Protein AF-A0A0S4J8S9-F1 (afdb_monomer)

Organism: Bodo saltans (NCBI:txid75058)

Nearest PDB structures (foldseek):
  6duz-assembly1_Y  TM=2.624E-01  e=8.936E-01  Salmonella enterica subsp. enterica serovar Typhimurium
  1o90-assembly1_A  TM=2.995E-01  e=8.556E+00  Rattus norvegicus
  3e1v-assembly2_A  TM=1.683E-01  e=8.556E+00  Haemophilus influenzae

Structure (mmCIF, N/CA/C/O backbone):
data_AF-A0A0S4J8S9-F1
#
_entry.id   AF-A0A0S4J8S9-F1
#
loop_
_atom_site.group_PDB
_atom_site.id
_atom_site.type_symbol
_atom_site.label_atom_id
_atom_site.label_alt_id
_atom_site.label_comp_id
_atom_site.label_asym_id
_atom_site.label_entity_id
_atom_site.label_seq_id
_atom_site.pdbx_PDB_ins_code
_atom_site.Cartn_x
_atom_site.Cartn_y
_atom_site.Cartn_z
_atom_site.occupancy
_atom_site.B_iso_or_equiv
_atom_site.auth_seq_id
_atom_site.auth_comp_id
_atom_site.auth_asym_id
_atom_site.auth_atom_id
_atom_site.pdbx_PDB_model_num
ATOM 1 N N . MET A 1 1 ? 22.040 26.700 -88.899 1.00 40.66 1 MET A N 1
ATOM 2 C CA . MET A 1 1 ? 21.628 25.361 -88.427 1.00 40.66 1 MET A CA 1
ATOM 3 C C . MET A 1 1 ? 22.039 25.229 -86.970 1.00 40.66 1 MET A C 1
ATOM 5 O O . MET A 1 1 ? 23.177 24.887 -86.685 1.00 40.66 1 MET A O 1
ATOM 9 N N . THR A 1 2 ? 21.141 25.591 -86.062 1.00 37.41 2 THR A N 1
ATOM 10 C CA . THR A 1 2 ? 21.348 25.588 -84.609 1.00 37.41 2 THR A CA 1
ATOM 11 C C . THR A 1 2 ? 20.515 24.439 -84.051 1.00 37.41 2 THR A C 1
ATOM 13 O O . THR A 1 2 ? 19.292 24.469 -84.155 1.00 37.41 2 THR A O 1
ATOM 16 N N . LYS A 1 3 ? 21.168 23.383 -83.551 1.00 44.56 3 LYS A N 1
ATOM 17 C CA . LYS A 1 3 ? 20.499 22.262 -82.877 1.00 44.56 3 LYS A CA 1
ATOM 18 C C . LYS A 1 3 ? 20.408 22.580 -81.387 1.00 44.56 3 LYS A C 1
ATOM 20 O O . LYS A 1 3 ? 21.419 22.562 -80.694 1.00 44.56 3 LYS A O 1
ATOM 25 N N . THR A 1 4 ? 19.200 22.873 -80.928 1.00 46.78 4 THR A N 1
ATOM 26 C CA . THR A 1 4 ? 18.842 22.963 -79.512 1.00 46.78 4 THR A CA 1
ATOM 27 C C . THR A 1 4 ? 18.663 21.539 -78.984 1.00 46.78 4 THR A C 1
ATOM 29 O O . THR A 1 4 ? 17.822 20.801 -79.490 1.00 46.78 4 THR A O 1
ATOM 32 N N . LEU A 1 5 ? 19.496 21.129 -78.026 1.00 47.56 5 LEU A N 1
ATOM 33 C CA . LEU A 1 5 ? 19.307 19.903 -77.251 1.00 47.56 5 LEU A CA 1
ATOM 34 C C . LEU A 1 5 ? 18.347 20.222 -76.101 1.00 47.56 5 LEU A C 1
ATOM 36 O O . LEU A 1 5 ? 18.725 20.912 -75.156 1.00 47.56 5 LEU A O 1
ATOM 40 N N . GLU A 1 6 ? 17.111 19.743 -76.202 1.00 48.88 6 GLU A N 1
ATOM 41 C CA . GLU A 1 6 ? 16.195 19.658 -75.066 1.00 48.88 6 GLU A CA 1
ATOM 42 C C . GLU A 1 6 ? 16.658 18.517 -74.156 1.00 48.88 6 GLU A C 1
ATOM 44 O O . GLU A 1 6 ? 16.762 17.365 -74.580 1.00 48.88 6 GLU A O 1
ATOM 49 N N . ALA A 1 7 ? 16.990 18.856 -72.911 1.00 47.50 7 ALA A N 1
ATOM 50 C CA . ALA A 1 7 ? 17.218 17.884 -71.856 1.00 47.50 7 ALA A CA 1
ATOM 51 C C . ALA A 1 7 ? 15.870 17.545 -71.208 1.00 47.50 7 ALA A C 1
ATOM 53 O O . ALA A 1 7 ? 15.193 18.414 -70.659 1.00 47.50 7 ALA A O 1
ATOM 54 N N . ASP A 1 8 ? 15.504 16.274 -71.310 1.00 49.16 8 ASP A N 1
ATOM 55 C CA . ASP A 1 8 ? 14.298 15.656 -70.770 1.00 49.16 8 ASP A CA 1
ATOM 56 C C . ASP A 1 8 ? 14.315 15.665 -69.222 1.00 49.16 8 ASP A C 1
ATOM 58 O O . ASP A 1 8 ? 15.251 15.126 -68.619 1.00 49.16 8 ASP A O 1
ATOM 62 N N . PRO A 1 9 ? 13.329 16.271 -68.529 1.00 53.53 9 PRO A N 1
ATOM 63 C CA . PRO A 1 9 ? 13.262 16.275 -67.074 1.00 53.53 9 PRO A CA 1
ATOM 64 C C . PRO A 1 9 ? 12.520 15.027 -66.576 1.00 53.53 9 PRO A C 1
ATOM 66 O O . PRO A 1 9 ? 11.474 15.116 -65.935 1.00 53.53 9 PRO A O 1
ATOM 69 N N . GLN A 1 10 ? 13.065 13.844 -66.845 1.00 55.00 10 GLN A N 1
ATOM 70 C CA . GLN A 1 10 ? 12.576 12.593 -66.268 1.00 55.00 10 GLN A CA 1
ATOM 71 C C . GLN A 1 10 ? 13.731 11.789 -65.684 1.00 55.00 10 GLN A C 1
ATOM 73 O O . GLN A 1 10 ? 14.332 10.978 -66.372 1.00 55.00 10 GLN A O 1
ATOM 78 N N . HIS A 1 11 ? 14.046 12.038 -64.410 1.00 51.81 11 HIS A N 1
ATOM 79 C CA . HIS A 1 11 ? 14.408 11.030 -63.399 1.00 51.81 11 HIS A CA 1
ATOM 80 C C . HIS A 1 11 ? 15.101 11.697 -62.206 1.00 51.81 11 HIS A C 1
ATOM 82 O O . HIS A 1 11 ? 16.320 11.761 -62.117 1.00 51.81 11 HIS A O 1
ATOM 88 N N . LEU A 1 12 ? 14.306 12.146 -61.238 1.00 46.19 12 LEU A N 1
ATOM 89 C CA . LEU A 1 12 ? 14.748 12.309 -59.850 1.00 46.19 12 LEU A CA 1
ATOM 90 C C . LEU A 1 12 ? 13.575 11.949 -58.931 1.00 46.19 12 LEU A C 1
ATOM 92 O O . LEU A 1 12 ? 13.138 12.713 -58.078 1.00 46.19 12 LEU A O 1
ATOM 96 N N . ALA A 1 13 ? 13.035 10.745 -59.137 1.00 51.22 13 ALA A N 1
ATOM 97 C CA . ALA A 1 13 ? 12.312 10.047 -58.086 1.00 51.22 13 ALA A CA 1
ATOM 98 C C . ALA A 1 13 ? 13.369 9.527 -57.105 1.00 51.22 13 ALA A C 1
ATOM 100 O O . ALA A 1 13 ? 13.880 8.419 -57.247 1.00 51.22 13 ALA A O 1
ATOM 101 N N . ASP A 1 14 ? 13.756 10.395 -56.174 1.00 55.12 14 ASP A N 1
ATOM 102 C CA . ASP A 1 14 ? 14.640 10.071 -55.062 1.00 55.12 14 ASP A CA 1
ATOM 103 C C . ASP A 1 14 ? 14.005 8.903 -54.280 1.00 55.12 14 ASP A C 1
ATOM 105 O O . ASP A 1 14 ? 12.891 9.059 -53.755 1.00 55.12 14 ASP A O 1
ATOM 109 N N . PRO A 1 15 ? 14.614 7.702 -54.256 1.00 51.09 15 PRO A N 1
ATOM 110 C CA . PRO A 1 15 ? 14.050 6.574 -53.538 1.00 51.09 15 PRO A CA 1
ATOM 111 C C . PRO A 1 15 ? 14.027 6.955 -52.063 1.00 51.09 15 PRO A C 1
ATOM 113 O O . PRO A 1 15 ? 15.071 7.102 -51.430 1.00 51.09 15 PRO A O 1
ATOM 116 N N . GLN A 1 16 ? 12.824 7.163 -51.520 1.00 60.16 16 GLN A N 1
ATOM 117 C CA . GLN A 1 16 ? 12.639 7.499 -50.115 1.00 60.16 16 GLN A CA 1
ATOM 118 C C . GLN A 1 16 ? 13.399 6.488 -49.260 1.00 60.16 16 GLN A C 1
ATOM 120 O O . GLN A 1 16 ? 13.000 5.333 -49.127 1.00 60.16 16 GLN A O 1
ATOM 125 N N . HIS A 1 17 ? 14.515 6.948 -48.694 1.00 72.31 17 HIS A N 1
ATOM 126 C CA . HIS A 1 17 ? 15.391 6.135 -47.872 1.00 72.31 17 HIS A CA 1
ATOM 127 C C . HIS A 1 17 ? 14.544 5.500 -46.754 1.00 72.31 17 HIS A C 1
ATOM 129 O O . HIS A 1 17 ? 13.893 6.244 -46.012 1.00 72.31 17 HIS A O 1
ATOM 135 N N . PRO A 1 18 ? 14.534 4.166 -46.582 1.00 75.69 18 PRO A N 1
ATOM 136 C CA . PRO A 1 18 ? 13.714 3.487 -45.572 1.00 75.69 18 PRO A CA 1
ATOM 137 C C . PRO A 1 18 ? 13.886 4.065 -44.158 1.00 75.69 18 PRO A C 1
ATOM 139 O O . PRO A 1 18 ? 12.949 4.108 -43.362 1.00 75.69 18 PRO A O 1
ATOM 142 N N . GLN A 1 19 ? 15.069 4.614 -43.858 1.00 71.44 19 GLN A N 1
ATOM 143 C CA . GLN A 1 19 ? 15.324 5.313 -42.594 1.00 71.44 19 GLN A CA 1
ATOM 144 C C . GLN A 1 19 ? 14.532 6.626 -42.443 1.00 71.44 19 GLN A C 1
ATOM 146 O O . GLN A 1 19 ? 14.132 6.959 -41.329 1.00 71.44 19 GLN A O 1
ATOM 151 N N . ARG A 1 20 ? 14.260 7.363 -43.530 1.00 73.38 20 ARG A N 1
ATOM 152 C CA . ARG A 1 20 ? 13.454 8.596 -43.512 1.00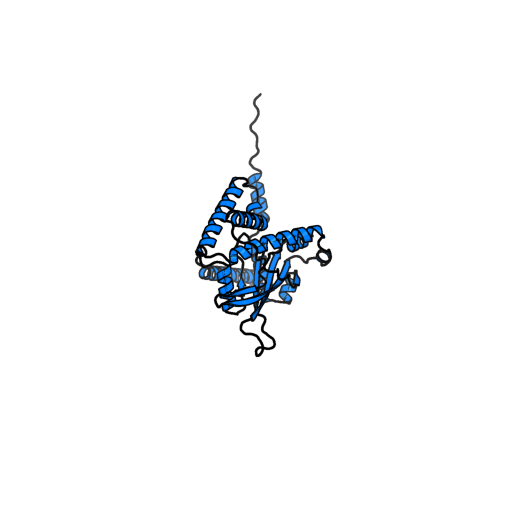 73.38 20 ARG A CA 1
ATOM 153 C C . ARG A 1 20 ? 11.984 8.284 -43.237 1.00 73.38 20 ARG A C 1
ATOM 155 O O . ARG A 1 20 ? 11.367 8.967 -42.425 1.00 73.38 20 ARG A O 1
ATOM 162 N N . GLN A 1 21 ? 11.446 7.225 -43.843 1.00 75.88 21 GLN A N 1
ATOM 163 C CA . GLN A 1 21 ? 10.089 6.752 -43.543 1.00 75.88 21 GLN A CA 1
ATOM 164 C C . GLN A 1 21 ? 9.975 6.255 -42.096 1.00 75.88 21 GLN A C 1
ATOM 166 O O . GLN A 1 21 ? 9.045 6.640 -41.388 1.00 75.88 21 GLN A O 1
ATOM 171 N N . ALA A 1 22 ? 10.959 5.491 -41.609 1.00 77.12 22 ALA A N 1
ATOM 172 C CA . ALA A 1 22 ? 10.999 5.058 -40.213 1.00 77.12 22 ALA A CA 1
ATOM 173 C C . ALA A 1 22 ? 11.086 6.243 -39.230 1.00 77.12 22 ALA A C 1
ATOM 175 O O . ALA A 1 22 ? 10.418 6.239 -38.196 1.00 77.12 22 ALA A O 1
ATOM 176 N N . ALA A 1 23 ? 11.867 7.281 -39.550 1.00 71.94 23 ALA A N 1
ATOM 177 C CA . ALA A 1 23 ? 11.962 8.493 -38.737 1.00 71.94 23 ALA A CA 1
ATOM 178 C C . ALA A 1 23 ? 10.636 9.274 -38.700 1.00 71.94 23 ALA A C 1
ATOM 180 O O . ALA A 1 23 ? 10.194 9.677 -37.624 1.00 71.94 23 ALA A O 1
ATOM 181 N N . LEU A 1 24 ? 9.964 9.430 -39.844 1.00 75.38 24 LEU A N 1
ATOM 182 C CA . LEU A 1 24 ? 8.650 10.077 -39.921 1.00 75.38 24 LEU A CA 1
ATOM 183 C C . LEU A 1 24 ? 7.584 9.297 -39.146 1.00 75.38 24 LEU A C 1
ATOM 185 O O . LEU A 1 24 ? 6.795 9.899 -38.417 1.00 75.38 24 LEU A O 1
ATOM 189 N N . GLN A 1 25 ? 7.601 7.964 -39.226 1.00 79.56 25 GLN A N 1
ATOM 190 C CA . GLN A 1 25 ? 6.688 7.125 -38.455 1.00 79.56 25 GLN A CA 1
ATOM 191 C C . GLN A 1 25 ? 6.931 7.261 -36.947 1.00 79.56 25 GLN A C 1
ATOM 193 O O . GLN A 1 25 ? 5.977 7.360 -36.180 1.00 79.56 25 GLN A O 1
ATOM 198 N N . ARG A 1 26 ? 8.195 7.345 -36.507 1.00 76.38 26 ARG A N 1
ATOM 199 C CA . ARG A 1 26 ? 8.532 7.611 -35.097 1.00 76.38 26 ARG A CA 1
ATOM 200 C C . ARG A 1 26 ? 8.012 8.967 -34.623 1.00 76.38 26 ARG A C 1
ATOM 202 O O . ARG A 1 26 ? 7.466 9.041 -33.528 1.00 76.38 26 ARG A O 1
ATOM 209 N N . ILE A 1 27 ? 8.143 10.018 -35.436 1.00 80.06 27 ILE A N 1
ATOM 210 C CA . ILE A 1 27 ? 7.617 11.355 -35.110 1.00 80.06 27 ILE A CA 1
ATOM 211 C C . ILE A 1 27 ? 6.091 11.315 -34.995 1.00 80.06 27 ILE A C 1
ATOM 213 O O . ILE A 1 27 ? 5.539 11.858 -34.040 1.00 80.06 27 ILE A O 1
ATOM 217 N N . ARG A 1 28 ? 5.411 10.627 -35.919 1.00 82.38 28 ARG A N 1
ATOM 218 C CA . ARG A 1 28 ? 3.950 10.481 -35.900 1.00 82.38 28 ARG A CA 1
ATOM 219 C C . ARG A 1 28 ? 3.465 9.719 -34.669 1.00 82.38 28 ARG A C 1
ATOM 221 O O . ARG A 1 28 ? 2.569 10.201 -33.985 1.00 82.38 28 ARG A O 1
ATOM 228 N N . ASN A 1 29 ? 4.100 8.591 -34.354 1.00 82.00 29 ASN A N 1
ATOM 229 C CA . ASN A 1 29 ? 3.790 7.809 -33.159 1.00 82.00 29 ASN A CA 1
ATOM 230 C C . ASN A 1 29 ? 4.036 8.630 -31.884 1.00 82.00 29 ASN A C 1
ATOM 232 O O . ASN A 1 29 ? 3.232 8.581 -30.959 1.00 82.00 29 ASN A O 1
ATOM 236 N N . LYS A 1 30 ? 5.119 9.422 -31.845 1.00 82.75 30 LYS A N 1
ATOM 237 C CA . LYS A 1 30 ? 5.409 10.318 -30.721 1.00 82.75 30 LYS A CA 1
ATOM 238 C C . LYS A 1 30 ? 4.327 11.386 -30.563 1.00 82.75 30 LYS A C 1
ATOM 240 O O . LYS A 1 30 ? 3.856 11.578 -29.454 1.00 82.75 30 LYS A O 1
ATOM 245 N N . ALA A 1 31 ? 3.910 12.036 -31.650 1.00 82.31 31 ALA A N 1
ATOM 246 C CA . ALA A 1 31 ? 2.852 13.045 -31.612 1.00 82.31 31 ALA A CA 1
ATOM 247 C C . ALA A 1 31 ? 1.514 12.451 -31.145 1.00 82.31 31 ALA A C 1
ATOM 249 O O . ALA A 1 31 ? 0.875 13.019 -30.270 1.00 82.31 31 ALA A O 1
ATOM 250 N N . GLN A 1 32 ? 1.136 11.274 -31.657 1.00 81.44 32 GLN A N 1
ATOM 251 C CA . GLN A 1 32 ? -0.072 10.565 -31.222 1.00 81.44 32 GLN A CA 1
ATOM 252 C C . GLN A 1 32 ? -0.019 10.182 -29.740 1.00 81.44 32 GLN A C 1
ATOM 254 O O . GLN A 1 32 ? -1.011 10.347 -29.037 1.00 81.44 32 GLN A O 1
ATOM 259 N N . LEU A 1 33 ? 1.135 9.715 -29.251 1.00 67.44 33 LEU A N 1
ATOM 260 C CA . LEU A 1 33 ? 1.325 9.426 -27.832 1.00 67.44 33 LEU A CA 1
ATOM 261 C C . LEU A 1 33 ? 1.223 10.698 -26.985 1.00 67.44 33 LEU A C 1
ATOM 263 O O . LEU A 1 33 ? 0.563 10.678 -25.955 1.00 67.44 33 LEU A O 1
ATOM 267 N N . THR A 1 34 ? 1.841 11.802 -27.416 1.00 76.00 34 THR A N 1
ATOM 268 C CA . THR A 1 34 ? 1.743 13.092 -26.722 1.00 76.00 34 THR A CA 1
ATOM 269 C C . THR A 1 34 ? 0.293 13.562 -26.637 1.00 76.00 34 THR A C 1
ATOM 271 O O . THR A 1 34 ? -0.158 13.881 -25.544 1.00 76.00 34 THR A O 1
ATOM 274 N N . THR A 1 35 ? -0.460 13.512 -27.739 1.00 85.81 35 THR A N 1
ATOM 275 C CA . THR A 1 35 ? -1.887 13.867 -27.748 1.00 85.81 35 THR A CA 1
ATOM 276 C C . THR A 1 35 ? -2.704 12.957 -26.837 1.00 85.81 35 THR A C 1
ATOM 278 O O . THR A 1 35 ? -3.455 13.459 -26.012 1.00 85.81 35 THR A O 1
ATOM 281 N N . ALA A 1 36 ? -2.511 11.636 -26.902 1.00 69.62 36 ALA A N 1
ATOM 282 C CA . ALA A 1 36 ? -3.221 10.705 -26.027 1.00 69.62 36 ALA A CA 1
ATOM 283 C C . ALA A 1 36 ? -2.898 10.951 -24.543 1.00 69.62 36 ALA A C 1
ATOM 285 O O . ALA A 1 36 ? -3.784 10.877 -23.701 1.00 69.62 36 ALA A O 1
ATOM 286 N N . VAL A 1 37 ? -1.645 11.280 -24.209 1.00 65.69 37 VAL A N 1
ATOM 287 C CA . VAL A 1 37 ? -1.244 11.650 -22.842 1.00 65.69 37 VAL A CA 1
ATOM 288 C C . VAL A 1 37 ? -1.879 12.975 -22.417 1.00 65.69 37 VAL A C 1
ATOM 290 O O . VAL A 1 37 ? -2.300 13.095 -21.272 1.00 65.69 37 VAL A O 1
ATOM 293 N N . GLU A 1 38 ? -1.972 13.966 -23.302 1.00 76.19 38 GLU A N 1
ATOM 294 C CA . GLU A 1 38 ? -2.624 15.253 -23.024 1.00 76.19 38 GLU A CA 1
ATOM 295 C C . GLU A 1 38 ? -4.139 15.116 -22.844 1.00 76.19 38 GLU A C 1
ATOM 297 O O . GLU A 1 38 ? -4.692 15.688 -21.902 1.00 76.19 38 GLU A O 1
ATOM 302 N N . GLU A 1 39 ? -4.807 14.334 -23.692 1.00 77.06 39 GLU A N 1
ATOM 303 C CA . GLU A 1 39 ? -6.228 13.993 -23.569 1.00 77.06 39 GLU A CA 1
ATOM 304 C C . GLU A 1 39 ? -6.480 13.244 -22.264 1.00 77.06 39 GLU A C 1
ATOM 306 O O . GLU A 1 39 ? -7.308 13.671 -21.458 1.00 77.06 39 GLU A O 1
ATOM 311 N N . LEU A 1 40 ? -5.680 12.207 -21.995 1.00 63.72 40 LEU A N 1
ATOM 312 C CA . LEU A 1 40 ? -5.763 11.440 -20.762 1.00 63.72 40 LEU A CA 1
ATOM 313 C C . LEU A 1 40 ? -5.508 12.333 -19.548 1.00 63.72 40 LEU A C 1
ATOM 315 O O . LEU A 1 40 ? -6.256 12.237 -18.594 1.00 63.72 40 LEU A O 1
ATOM 319 N N . ASN A 1 41 ? -4.527 13.241 -19.574 1.00 64.81 41 ASN A N 1
ATOM 320 C CA . ASN A 1 41 ? -4.276 14.208 -18.498 1.00 64.81 41 ASN A CA 1
ATOM 321 C C . ASN A 1 41 ? -5.378 15.263 -18.366 1.00 64.81 41 ASN A C 1
ATOM 323 O O . ASN A 1 41 ? -5.562 15.808 -17.281 1.00 64.81 41 ASN A O 1
ATOM 327 N N . THR 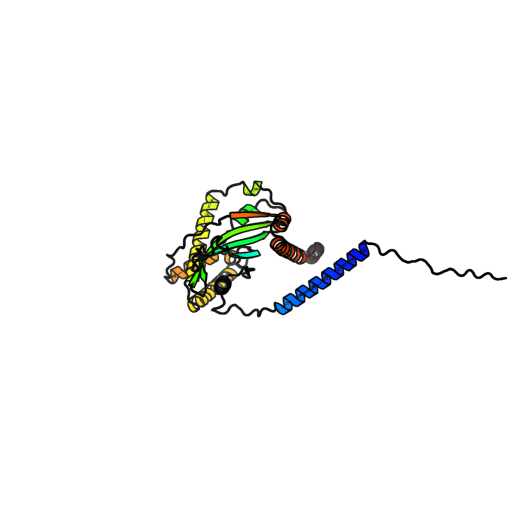A 1 42 ? -6.098 15.574 -19.443 1.00 74.88 42 THR A N 1
ATOM 328 C CA . THR A 1 42 ? -7.229 16.507 -19.421 1.00 74.88 42 THR A CA 1
ATOM 329 C C . THR A 1 42 ? -8.458 15.844 -18.807 1.00 74.88 42 THR A C 1
ATOM 331 O O . THR A 1 42 ? -9.096 16.453 -17.950 1.00 74.88 42 THR A O 1
ATOM 334 N N . GLU A 1 43 ? -8.732 14.582 -19.145 1.00 67.44 43 GLU A N 1
ATOM 335 C CA . GLU A 1 43 ? -9.738 13.748 -18.471 1.00 67.44 43 GLU A CA 1
ATOM 336 C C . GLU A 1 43 ? -9.327 13.416 -17.025 1.00 67.44 43 GLU A C 1
ATOM 338 O O . GLU A 1 43 ? -10.144 13.454 -16.106 1.00 67.44 43 GLU A O 1
ATOM 343 N N . LEU A 1 44 ? -8.030 13.175 -16.798 1.00 56.44 44 LEU A N 1
ATOM 344 C CA . LEU A 1 44 ? -7.377 13.048 -15.495 1.00 56.44 44 LEU A CA 1
ATOM 345 C C . LEU A 1 44 ? -6.969 14.392 -14.892 1.00 56.44 44 LEU A C 1
ATOM 347 O O . LEU A 1 44 ? -6.200 14.396 -13.923 1.00 56.44 44 LEU A O 1
ATOM 351 N N . LYS A 1 45 ? -7.594 15.514 -15.278 1.00 54.69 45 LYS A N 1
ATOM 352 C CA . LYS A 1 45 ? -7.795 16.630 -14.338 1.00 54.69 45 LYS A CA 1
ATOM 353 C C . LYS A 1 45 ? -8.763 16.163 -13.245 1.00 54.69 45 LYS A C 1
ATOM 355 O O . LYS A 1 45 ? -9.809 16.751 -12.995 1.00 54.69 45 LYS A O 1
ATOM 360 N N . ARG A 1 46 ? -8.387 15.066 -12.579 1.00 50.22 46 ARG A N 1
ATOM 361 C CA . ARG A 1 46 ? -8.793 14.665 -11.255 1.00 50.22 46 ARG A CA 1
ATOM 362 C C . ARG A 1 46 ? -8.686 15.939 -10.461 1.00 50.22 46 ARG A C 1
ATOM 364 O O . ARG A 1 46 ? -7.596 16.494 -10.331 1.00 50.22 46 ARG A O 1
ATOM 371 N N . SER A 1 47 ? -9.837 16.410 -10.002 1.00 43.97 47 SER A N 1
ATOM 372 C CA . SER A 1 47 ? -9.913 17.363 -8.915 1.00 43.97 47 SER A CA 1
ATOM 373 C C . SER A 1 47 ? -8.847 16.944 -7.907 1.00 43.97 47 SER A C 1
ATOM 375 O O . SER A 1 47 ? -8.972 15.898 -7.268 1.00 43.97 47 SER A O 1
ATOM 377 N N . VAL A 1 48 ? -7.757 17.712 -7.817 1.00 50.56 48 VAL A N 1
ATOM 378 C CA . VAL A 1 48 ? -6.754 17.579 -6.754 1.00 50.56 48 VAL A CA 1
ATOM 379 C C . VAL A 1 48 ? -7.381 18.182 -5.500 1.00 50.56 48 VAL A C 1
ATOM 381 O O . VAL A 1 48 ? -6.807 19.031 -4.828 1.00 50.56 48 VAL A O 1
ATOM 384 N N . GLN A 1 49 ? -8.631 17.813 -5.223 1.00 50.81 49 GLN A N 1
ATOM 385 C CA . GLN A 1 49 ? -9.203 18.030 -3.927 1.00 50.81 49 GLN A CA 1
ATOM 386 C C . GLN A 1 49 ? -8.400 17.136 -2.993 1.00 50.81 49 GLN A C 1
ATOM 388 O O . GLN A 1 49 ? -8.280 15.928 -3.245 1.00 50.81 49 GLN A O 1
ATOM 393 N N . PRO A 1 50 ? -7.802 17.725 -1.947 1.00 53.38 50 PRO A N 1
ATOM 394 C CA . PRO A 1 50 ? -7.274 16.941 -0.855 1.00 53.38 50 PRO A CA 1
ATOM 395 C C . PRO A 1 50 ? -8.345 15.926 -0.442 1.00 53.38 50 PRO A C 1
ATOM 397 O O . PRO A 1 50 ? -9.528 16.284 -0.432 1.00 53.38 50 PRO A O 1
ATOM 400 N N . PRO A 1 51 ? -7.967 14.671 -0.151 1.00 54.34 51 PRO A N 1
ATOM 401 C CA . PRO A 1 51 ? -8.917 13.717 0.398 1.00 54.34 51 PRO A CA 1
ATOM 402 C C . PRO A 1 51 ? -9.625 14.372 1.589 1.00 54.34 51 PRO A C 1
ATOM 404 O O . PRO A 1 51 ? -8.971 14.905 2.484 1.00 54.34 51 PRO A O 1
ATOM 407 N N . THR A 1 52 ? -10.955 14.416 1.551 1.00 61.09 52 THR A N 1
ATOM 408 C CA . THR A 1 52 ? -11.757 14.910 2.675 1.00 61.09 52 THR A CA 1
ATOM 409 C C . THR A 1 52 ? -11.674 13.913 3.831 1.00 61.09 52 THR A C 1
ATOM 411 O O . THR A 1 52 ? -11.292 12.761 3.623 1.00 61.09 52 THR A O 1
ATOM 414 N N . ALA A 1 53 ? -12.082 14.317 5.038 1.00 60.22 53 ALA A N 1
ATOM 415 C CA . ALA A 1 53 ? -12.037 13.497 6.259 1.00 60.22 53 ALA A CA 1
ATOM 416 C C . ALA A 1 53 ? -12.691 12.095 6.147 1.00 60.22 53 ALA A C 1
ATOM 418 O O . ALA A 1 53 ? -12.476 11.243 7.005 1.00 60.22 53 ALA A O 1
ATOM 419 N N . GLY A 1 54 ? -13.480 11.832 5.093 1.00 65.69 54 GLY A N 1
ATOM 420 C CA . GLY A 1 54 ? -14.067 10.522 4.779 1.00 65.69 54 GLY A CA 1
ATOM 421 C C . GLY A 1 54 ? -13.507 9.822 3.531 1.00 65.69 54 GLY A C 1
ATOM 422 O O . GLY A 1 54 ? -13.758 8.637 3.348 1.00 65.69 54 GLY A O 1
ATOM 423 N N . ASP A 1 55 ? -12.730 10.501 2.684 1.00 72.19 55 ASP A N 1
ATOM 424 C CA . ASP A 1 55 ? -12.198 9.959 1.424 1.00 72.19 55 ASP A CA 1
ATOM 425 C C . ASP A 1 55 ? -10.726 9.538 1.560 1.00 72.19 55 ASP A C 1
ATOM 427 O O . ASP A 1 55 ? -9.838 9.935 0.800 1.00 72.19 55 ASP A O 1
ATOM 431 N N . THR A 1 56 ? -10.446 8.739 2.590 1.00 72.38 56 THR A N 1
ATOM 432 C CA . THR A 1 56 ? -9.100 8.213 2.833 1.00 72.38 56 THR A CA 1
ATOM 433 C C . THR A 1 56 ? -8.733 7.146 1.798 1.00 72.38 56 THR A C 1
ATOM 435 O O . THR A 1 56 ? -9.591 6.495 1.197 1.00 72.38 56 THR A O 1
ATOM 438 N N . SER A 1 57 ? -7.434 6.891 1.610 1.00 73.12 57 SER A N 1
ATOM 439 C CA . SER A 1 57 ? -6.974 5.774 0.769 1.00 73.12 57 SER A CA 1
ATOM 440 C C . SER A 1 57 ? -7.541 4.426 1.228 1.00 73.12 57 SER A C 1
ATOM 442 O O . SER A 1 57 ? -7.823 3.568 0.393 1.00 73.12 57 SER A O 1
ATOM 444 N N . TYR A 1 58 ? -7.757 4.258 2.536 1.00 77.56 58 TYR A N 1
ATOM 445 C CA . TYR A 1 58 ? -8.395 3.074 3.098 1.00 77.56 58 TYR A CA 1
ATOM 446 C C . TYR A 1 58 ? -9.875 2.983 2.706 1.00 77.56 58 TYR A C 1
ATOM 448 O O . TYR A 1 58 ? -10.302 1.945 2.209 1.00 77.56 58 TYR A O 1
ATOM 456 N N . HIS A 1 59 ? -10.634 4.077 2.814 1.00 79.62 59 HIS A N 1
ATOM 457 C CA . HIS A 1 59 ? -12.031 4.107 2.376 1.00 79.62 59 HIS A CA 1
ATOM 458 C C . HIS A 1 59 ? -12.173 3.801 0.875 1.00 79.62 59 HIS A C 1
ATOM 460 O O . HIS A 1 59 ? -12.997 2.979 0.470 1.00 79.62 59 HIS A O 1
ATOM 466 N N . ARG A 1 60 ? -11.306 4.382 0.034 1.00 81.50 60 ARG A N 1
ATOM 467 C CA . ARG A 1 60 ? -11.261 4.082 -1.409 1.00 81.50 60 ARG A CA 1
ATOM 468 C C . ARG A 1 60 ? -10.967 2.608 -1.682 1.00 81.50 60 ARG A C 1
ATOM 470 O O . ARG A 1 60 ? -11.581 2.026 -2.577 1.00 81.50 60 ARG A O 1
ATOM 477 N N . LEU A 1 61 ? -10.062 2.000 -0.912 1.00 83.44 61 LEU A N 1
ATOM 478 C CA . LEU A 1 61 ? -9.777 0.567 -0.988 1.00 83.44 61 LEU A CA 1
ATOM 479 C C . LEU A 1 61 ? -11.011 -0.264 -0.612 1.00 83.44 61 LEU A C 1
ATOM 481 O O . LEU A 1 61 ? -11.365 -1.169 -1.363 1.00 83.44 61 LEU A O 1
ATOM 485 N N . GLN A 1 62 ? -11.696 0.059 0.488 1.00 84.56 62 GLN A N 1
ATOM 486 C CA . GLN A 1 62 ? -12.928 -0.628 0.899 1.00 84.56 62 GLN A CA 1
ATOM 487 C C . GLN A 1 62 ? -14.004 -0.549 -0.193 1.00 84.56 62 GLN A C 1
ATOM 489 O O . GLN A 1 62 ? -14.569 -1.569 -0.581 1.00 84.56 62 GLN A O 1
ATOM 494 N N . CYS A 1 63 ? -14.231 0.637 -0.761 1.00 85.75 63 CYS A N 1
ATOM 495 C CA . CYS A 1 63 ? -15.167 0.832 -1.868 1.00 85.75 63 CYS A CA 1
ATOM 496 C C . CYS A 1 63 ? -14.782 0.028 -3.122 1.00 85.75 63 CYS A C 1
ATOM 498 O O . CYS A 1 63 ? -15.652 -0.526 -3.793 1.00 85.75 63 CYS A O 1
ATOM 500 N N . ALA A 1 64 ? -13.491 -0.059 -3.457 1.00 85.75 64 ALA A N 1
ATOM 501 C CA . ALA A 1 64 ? -13.019 -0.860 -4.589 1.00 85.75 64 ALA A CA 1
ATOM 502 C C . ALA A 1 64 ? -13.206 -2.370 -4.348 1.00 85.75 64 ALA A C 1
ATOM 504 O O . ALA A 1 64 ? -13.660 -3.088 -5.241 1.00 85.75 64 ALA A O 1
ATOM 505 N N . LEU A 1 65 ? -12.929 -2.845 -3.131 1.00 87.00 65 LEU A N 1
ATOM 506 C CA . LEU A 1 65 ? -13.141 -4.238 -2.732 1.00 87.00 65 LEU A CA 1
ATOM 507 C C . LEU A 1 65 ? -14.630 -4.630 -2.758 1.00 87.00 65 LEU A C 1
ATOM 509 O O . LEU A 1 65 ? -14.959 -5.732 -3.217 1.00 87.00 65 LEU A O 1
ATOM 513 N N . ALA A 1 66 ? -15.521 -3.714 -2.359 1.00 87.31 66 ALA A N 1
ATOM 514 C CA . ALA A 1 66 ? -16.970 -3.915 -2.389 1.00 87.31 66 ALA A CA 1
ATOM 515 C C . ALA A 1 66 ? -17.492 -4.179 -3.809 1.00 87.31 66 ALA A C 1
ATOM 517 O O . ALA A 1 66 ? -18.275 -5.115 -4.015 1.00 87.31 66 ALA A O 1
ATOM 518 N N . LYS A 1 67 ? -16.984 -3.432 -4.806 1.00 88.69 67 LYS A N 1
ATOM 519 C CA . LYS A 1 67 ? -17.310 -3.639 -6.233 1.00 88.69 67 LYS A CA 1
ATOM 520 C C . LYS A 1 67 ? -16.973 -5.056 -6.698 1.00 88.69 67 LYS A C 1
ATOM 522 O O . LYS A 1 67 ? -17.706 -5.640 -7.486 1.00 88.69 67 LYS A O 1
ATOM 527 N N . GLY A 1 68 ? -15.903 -5.643 -6.159 1.00 84.94 68 GLY A N 1
ATOM 528 C CA . GLY A 1 68 ? -15.548 -7.039 -6.408 1.00 84.94 68 GLY A CA 1
ATOM 529 C C . GLY A 1 68 ? -14.896 -7.306 -7.769 1.00 84.94 68 GLY A C 1
ATOM 530 O O . GLY A 1 68 ? -14.759 -8.478 -8.131 1.00 84.94 68 GLY A O 1
ATOM 531 N N . ASP A 1 69 ? -14.479 -6.262 -8.482 1.00 85.75 69 ASP A N 1
ATOM 532 C CA . ASP A 1 69 ? -13.718 -6.341 -9.732 1.00 85.75 69 ASP A CA 1
ATOM 533 C C . ASP A 1 69 ? -12.206 -6.258 -9.487 1.00 85.75 69 ASP A C 1
ATOM 535 O O . ASP A 1 69 ? -11.752 -5.886 -8.408 1.00 85.75 69 ASP A O 1
ATOM 539 N N . HIS A 1 70 ? -11.404 -6.603 -10.496 1.00 85.62 70 HIS A N 1
ATOM 540 C CA . HIS A 1 70 ? -9.961 -6.361 -10.471 1.00 85.62 70 HIS A CA 1
ATOM 541 C C . HIS A 1 70 ? -9.674 -4.858 -10.510 1.00 85.62 70 HIS A C 1
ATOM 543 O O . HIS A 1 70 ? -10.297 -4.127 -11.277 1.00 85.62 70 HIS A O 1
ATOM 549 N N . PHE A 1 71 ? -8.702 -4.395 -9.729 1.00 83.44 71 PHE A N 1
ATOM 550 C CA . PHE A 1 71 ? -8.294 -2.992 -9.755 1.00 83.44 71 PHE A CA 1
ATOM 551 C C . PHE A 1 71 ? -6.811 -2.835 -9.437 1.00 83.44 71 PHE A C 1
ATOM 553 O O . PHE A 1 71 ? -6.172 -3.724 -8.871 1.00 83.44 71 PHE A O 1
ATOM 560 N N . CYS A 1 72 ? -6.264 -1.680 -9.793 1.00 81.25 72 CYS A N 1
ATOM 561 C CA . CYS A 1 72 ? -4.915 -1.284 -9.428 1.00 81.25 72 CYS A CA 1
ATOM 562 C C . CYS A 1 72 ? -4.924 0.092 -8.769 1.00 81.25 72 CYS A C 1
ATOM 564 O O . CYS A 1 72 ? -5.701 0.973 -9.141 1.00 81.25 72 CYS A O 1
ATOM 566 N N . PHE A 1 73 ? -4.019 0.279 -7.819 1.00 73.31 73 PHE A N 1
ATOM 567 C CA . PHE A 1 73 ? -3.717 1.572 -7.237 1.00 73.31 73 PHE A CA 1
ATOM 568 C C . PHE A 1 73 ? -2.264 1.911 -7.542 1.00 73.31 73 PHE A C 1
ATOM 570 O O . PHE A 1 73 ? -1.367 1.109 -7.289 1.00 73.31 73 PHE A O 1
ATOM 577 N N . GLN A 1 74 ? -2.035 3.118 -8.053 1.00 70.12 74 GLN A N 1
ATOM 578 C CA . GLN A 1 74 ? -0.742 3.762 -7.894 1.00 70.12 74 GLN A CA 1
ATOM 579 C C . GLN A 1 74 ? -0.826 4.529 -6.580 1.00 70.12 74 GLN A C 1
ATOM 581 O O . GLN A 1 74 ? -1.604 5.486 -6.482 1.00 70.12 74 GLN A O 1
ATOM 586 N N . PRO A 1 75 ? -0.125 4.085 -5.534 1.00 63.62 75 PRO A N 1
ATOM 587 C CA . PRO A 1 75 ? -0.225 4.773 -4.272 1.00 63.62 75 PRO A CA 1
ATOM 588 C C . PRO A 1 75 ? 0.395 6.172 -4.456 1.00 63.62 75 PRO A C 1
ATOM 590 O O . PRO A 1 75 ? 1.532 6.318 -4.885 1.00 63.62 75 PRO A O 1
ATOM 593 N N . SER A 1 76 ? -0.368 7.230 -4.185 1.00 52.22 76 SER A N 1
ATOM 594 C CA . SER A 1 76 ? 0.049 8.622 -4.436 1.00 52.22 76 SER A CA 1
ATOM 595 C C . SER A 1 76 ? 0.805 9.250 -3.262 1.00 52.22 76 SER A C 1
ATOM 597 O O . SER A 1 76 ? 1.098 10.444 -3.260 1.00 52.22 76 SER A O 1
ATOM 599 N N . ASN A 1 77 ? 1.068 8.471 -2.214 1.00 53.25 77 ASN A N 1
ATOM 600 C CA . ASN A 1 77 ? 1.700 8.964 -1.008 1.00 53.25 77 ASN A CA 1
ATOM 601 C C . ASN A 1 77 ? 3.221 9.004 -1.204 1.00 53.25 77 ASN A C 1
ATOM 603 O O . ASN A 1 77 ? 3.846 7.970 -1.420 1.00 53.25 77 ASN A O 1
ATOM 607 N N . ALA A 1 78 ? 3.840 10.175 -1.030 1.00 44.53 78 ALA A N 1
ATOM 608 C CA . ALA A 1 78 ? 5.304 10.319 -1.004 1.00 44.53 78 ALA A CA 1
ATOM 609 C C . ALA A 1 78 ? 5.981 9.444 0.079 1.00 44.53 78 ALA A C 1
ATOM 611 O O . ALA A 1 78 ? 7.197 9.285 0.098 1.00 44.53 78 ALA A O 1
ATOM 612 N N . ASN A 1 79 ? 5.178 8.876 0.983 1.00 45.47 79 ASN A N 1
ATOM 613 C CA . ASN A 1 79 ? 5.573 7.957 2.037 1.00 45.47 79 ASN A CA 1
ATOM 614 C C . ASN A 1 79 ? 5.461 6.471 1.692 1.00 45.47 79 ASN A C 1
ATOM 616 O O . ASN A 1 79 ? 5.690 5.648 2.588 1.00 45.47 79 ASN A O 1
ATOM 620 N N . ASN A 1 80 ? 5.058 6.112 0.472 1.00 52.66 80 ASN A N 1
ATOM 621 C CA . ASN A 1 80 ? 5.099 4.714 0.068 1.00 52.66 80 ASN A CA 1
ATOM 622 C C . ASN A 1 80 ? 6.520 4.217 0.241 1.00 52.66 80 ASN A C 1
ATOM 624 O O . ASN A 1 80 ? 7.475 4.938 -0.052 1.00 52.66 80 ASN A O 1
ATOM 628 N N . GLN A 1 81 ? 6.664 2.985 0.712 1.00 56.31 81 GLN A N 1
ATOM 629 C CA . GLN A 1 81 ? 7.969 2.349 0.858 1.00 56.31 81 GLN A CA 1
ATOM 630 C C . GLN A 1 81 ? 8.503 1.903 -0.506 1.00 56.31 81 GLN A C 1
ATOM 632 O O . GLN A 1 81 ? 8.921 0.763 -0.689 1.00 56.31 81 GLN A O 1
ATOM 637 N N . GLU A 1 82 ? 8.469 2.832 -1.462 1.00 60.97 82 GLU A N 1
ATOM 638 C CA . GLU A 1 82 ? 8.965 2.684 -2.818 1.00 60.97 82 GLU A CA 1
ATOM 639 C C . GLU A 1 82 ? 8.194 1.629 -3.623 1.00 60.97 82 GLU A C 1
ATOM 641 O O . GLU A 1 82 ? 8.777 0.898 -4.421 1.00 60.97 82 GLU A O 1
ATOM 646 N N . GLU A 1 83 ? 6.895 1.484 -3.356 1.00 67.25 83 GLU A N 1
ATOM 647 C CA . GLU A 1 83 ? 5.990 0.710 -4.205 1.00 67.25 83 GLU A CA 1
ATOM 648 C C . GLU A 1 83 ? 5.540 1.564 -5.384 1.00 67.25 83 GLU A C 1
ATOM 650 O O . GLU A 1 83 ? 5.011 2.661 -5.191 1.00 67.25 83 GLU A O 1
ATOM 655 N N . ASP A 1 84 ? 5.732 1.039 -6.591 1.00 70.56 84 ASP A N 1
ATOM 656 C CA . ASP A 1 84 ? 5.408 1.738 -7.836 1.00 70.56 84 ASP A CA 1
ATOM 657 C C . ASP A 1 84 ? 3.993 1.402 -8.319 1.00 70.56 84 ASP A C 1
ATOM 659 O O . ASP A 1 84 ? 3.369 2.178 -9.044 1.00 70.56 84 ASP A O 1
ATOM 663 N N . GLY A 1 85 ? 3.434 0.279 -7.859 1.00 76.25 85 GLY A N 1
ATOM 664 C CA . GLY A 1 85 ? 2.038 -0.062 -8.090 1.00 76.25 85 GLY A CA 1
ATOM 665 C C . GLY A 1 85 ? 1.557 -1.235 -7.247 1.00 76.25 85 GLY A C 1
ATOM 666 O O . GLY A 1 85 ? 2.329 -2.111 -6.855 1.00 76.25 85 GLY A O 1
ATOM 667 N N . VAL A 1 86 ? 0.250 -1.265 -6.999 1.00 80.31 86 VAL A N 1
ATOM 668 C CA . VAL A 1 86 ? -0.424 -2.372 -6.319 1.00 80.31 86 VAL A CA 1
ATOM 669 C C . VAL A 1 86 ? -1.580 -2.865 -7.178 1.00 80.31 86 VAL A C 1
ATOM 671 O O . VAL A 1 86 ? -2.425 -2.073 -7.594 1.00 80.31 86 VAL A O 1
ATOM 674 N N . VAL A 1 87 ? -1.642 -4.173 -7.431 1.00 83.44 87 VAL A N 1
ATOM 675 C CA . VAL A 1 87 ? -2.705 -4.808 -8.226 1.00 83.44 87 VAL A CA 1
ATOM 676 C C . VAL A 1 87 ? -3.489 -5.786 -7.363 1.00 83.44 87 VAL A C 1
ATOM 678 O O . VAL A 1 87 ? -2.908 -6.644 -6.707 1.00 83.44 87 VAL A O 1
ATOM 681 N N . PHE A 1 88 ? -4.814 -5.690 -7.397 1.00 86.12 88 PHE A N 1
ATOM 682 C CA . PHE A 1 88 ? -5.728 -6.552 -6.659 1.00 86.12 88 PHE A CA 1
ATOM 683 C C . PHE A 1 88 ? -6.448 -7.492 -7.621 1.00 86.12 88 PHE A C 1
ATOM 685 O O . PHE A 1 88 ? -7.262 -7.088 -8.455 1.00 86.12 88 PHE A O 1
ATOM 692 N N . LEU A 1 89 ? -6.156 -8.781 -7.482 1.00 85.38 89 LEU A N 1
ATOM 693 C CA . LEU A 1 89 ? -6.722 -9.843 -8.295 1.00 85.38 89 LEU A CA 1
ATOM 694 C C . LEU A 1 89 ? -7.682 -10.691 -7.463 1.00 85.38 89 LEU A C 1
ATOM 696 O O . LEU A 1 89 ? -7.255 -11.467 -6.609 1.00 85.38 89 LEU A O 1
ATOM 700 N N . ARG A 1 90 ? -8.989 -10.572 -7.711 1.00 87.50 90 ARG A N 1
ATOM 701 C CA . ARG A 1 90 ? -9.990 -11.419 -7.062 1.00 87.50 90 ARG A CA 1
ATOM 702 C C . ARG A 1 90 ? -9.780 -12.876 -7.459 1.00 87.50 90 ARG A C 1
ATOM 704 O O . ARG A 1 90 ? -9.835 -13.219 -8.640 1.00 87.50 90 ARG A O 1
ATOM 711 N N . LYS A 1 91 ? -9.590 -13.748 -6.471 1.00 85.25 91 LYS A N 1
ATOM 712 C CA . LYS A 1 91 ? -9.603 -15.194 -6.695 1.00 85.25 91 LYS A CA 1
ATOM 713 C C . LYS A 1 91 ? -11.056 -15.630 -6.838 1.00 85.25 91 LYS A C 1
ATOM 715 O O . LYS A 1 91 ? -11.860 -15.439 -5.925 1.00 85.25 91 LYS A O 1
ATOM 720 N N . ARG A 1 92 ? -11.404 -16.212 -7.985 1.00 81.50 92 ARG A N 1
ATOM 721 C CA . ARG A 1 92 ? -12.685 -16.909 -8.128 1.00 81.50 92 ARG A CA 1
ATOM 722 C C . ARG A 1 92 ? -12.575 -18.253 -7.422 1.00 81.50 92 ARG A C 1
ATOM 724 O O . ARG A 1 92 ? -11.579 -18.953 -7.596 1.00 81.50 92 ARG A O 1
ATOM 731 N N . SER A 1 93 ? -13.580 -18.591 -6.617 1.00 75.88 93 SER A N 1
ATOM 732 C CA . SER A 1 93 ? -13.679 -19.946 -6.084 1.00 75.88 93 SER A CA 1
ATOM 733 C C . SER A 1 93 ? -13.806 -20.912 -7.266 1.00 75.88 93 SER A C 1
ATOM 735 O O . SER A 1 93 ? -14.639 -20.661 -8.142 1.00 75.88 93 SER A O 1
ATOM 737 N N . PRO A 1 94 ? -13.029 -22.008 -7.307 1.00 71.19 94 PRO A N 1
ATOM 738 C CA . PRO A 1 94 ? -13.251 -23.070 -8.286 1.00 71.19 94 PRO A CA 1
ATOM 739 C C . PRO A 1 94 ? -14.628 -23.732 -8.103 1.00 71.19 94 PRO A C 1
ATOM 741 O O . PRO A 1 94 ? -15.140 -24.349 -9.032 1.00 71.19 94 PRO A O 1
ATOM 744 N N . PHE A 1 95 ? -15.252 -23.553 -6.932 1.00 76.38 95 PHE A N 1
ATOM 745 C CA . PHE A 1 95 ? -16.567 -24.076 -6.582 1.00 76.38 95 PHE A CA 1
ATOM 746 C C . PHE A 1 95 ? -17.513 -22.918 -6.220 1.00 76.38 95 PHE A C 1
ATOM 748 O O . PHE A 1 95 ? -17.647 -22.575 -5.042 1.00 76.38 95 PHE A O 1
ATOM 755 N N . PRO A 1 96 ? -18.155 -22.267 -7.207 1.00 69.06 96 PRO A N 1
ATOM 756 C CA . PRO A 1 96 ? -18.975 -21.076 -6.972 1.00 69.06 96 PRO A CA 1
ATOM 757 C C . PRO A 1 96 ? -20.194 -21.351 -6.082 1.00 69.06 96 PRO A C 1
ATOM 759 O O . PRO A 1 96 ? -20.578 -20.486 -5.306 1.00 69.06 96 PRO A O 1
ATOM 762 N N . ASN A 1 97 ? -20.743 -22.568 -6.126 1.00 77.25 97 ASN A N 1
ATOM 763 C CA . ASN A 1 97 ? -21.929 -22.953 -5.350 1.00 77.25 97 ASN A CA 1
ATOM 764 C C . ASN A 1 97 ? -21.632 -23.251 -3.870 1.00 77.25 97 ASN A C 1
ATOM 766 O O . ASN A 1 97 ? -22.559 -23.395 -3.082 1.00 77.25 97 ASN A O 1
ATOM 770 N N . PHE A 1 98 ? -20.354 -23.363 -3.502 1.00 63.88 98 PHE A N 1
ATOM 771 C CA . PHE A 1 98 ? -19.900 -23.651 -2.136 1.00 63.88 98 PHE A CA 1
ATOM 772 C C . PHE A 1 98 ? -19.078 -22.508 -1.543 1.00 63.88 98 PHE A C 1
ATOM 774 O O . PHE A 1 98 ? -18.589 -22.608 -0.420 1.00 63.88 98 PHE A O 1
ATOM 781 N N . ALA A 1 99 ? -18.879 -21.437 -2.309 1.00 70.56 99 ALA A N 1
ATOM 782 C CA . ALA A 1 99 ? -18.192 -20.267 -1.810 1.00 70.56 99 ALA A CA 1
ATOM 783 C C . ALA A 1 99 ? -19.120 -19.548 -0.836 1.00 70.56 99 ALA A C 1
ATOM 785 O O . ALA A 1 99 ? -20.213 -19.135 -1.218 1.00 70.56 99 ALA A O 1
ATOM 786 N N . ASP A 1 100 ? -18.666 -19.382 0.402 1.00 77.19 100 ASP A N 1
ATOM 787 C CA . ASP A 1 100 ? -19.300 -18.461 1.330 1.00 77.19 100 ASP A CA 1
ATOM 788 C C . ASP A 1 100 ? -19.301 -17.061 0.683 1.00 77.19 100 ASP A C 1
ATOM 790 O O . ASP A 1 100 ? -18.225 -16.495 0.451 1.00 77.19 100 ASP A O 1
ATOM 794 N N . PRO A 1 101 ? -20.473 -16.490 0.343 1.00 72.69 101 PRO A N 1
ATOM 795 C CA . PRO A 1 101 ? -20.541 -15.187 -0.309 1.00 72.69 101 PRO A CA 1
ATOM 796 C C . PRO A 1 101 ? -19.985 -14.065 0.580 1.00 72.69 101 PRO A C 1
ATOM 798 O O . PRO A 1 101 ? -19.660 -12.990 0.067 1.00 72.69 101 PRO A O 1
ATOM 801 N N . THR A 1 102 ? -19.845 -14.318 1.887 1.00 76.56 102 THR A N 1
ATOM 802 C CA . THR A 1 102 ? -19.282 -13.389 2.871 1.00 76.56 102 THR A CA 1
ATOM 803 C C . THR A 1 102 ? -17.751 -13.407 2.920 1.00 76.56 102 THR A C 1
ATOM 805 O O . THR A 1 102 ? -17.154 -12.517 3.526 1.00 76.56 102 THR A O 1
ATOM 808 N N . GLN A 1 103 ? -17.100 -14.355 2.231 1.00 77.50 103 GLN A N 1
ATOM 809 C CA . GLN A 1 103 ? -15.646 -14.430 2.136 1.00 77.50 103 GLN A CA 1
ATOM 810 C C . GLN A 1 103 ? -15.161 -14.213 0.706 1.00 77.50 103 GLN A C 1
ATOM 812 O O . GLN A 1 103 ? -15.456 -14.959 -0.230 1.00 77.50 103 GLN A O 1
ATOM 817 N N . ARG A 1 104 ? -14.339 -13.179 0.527 1.00 86.06 104 ARG A N 1
ATOM 818 C CA . ARG A 1 104 ? -13.730 -12.854 -0.767 1.00 86.06 104 ARG A CA 1
ATOM 819 C C . ARG A 1 104 ? -12.214 -12.891 -0.654 1.00 86.06 104 ARG A C 1
ATOM 821 O O . ARG A 1 104 ? -11.618 -12.129 0.099 1.00 86.06 104 ARG A O 1
ATOM 828 N N . MET A 1 105 ? -11.578 -13.751 -1.441 1.00 87.75 105 MET A N 1
ATOM 829 C CA . MET A 1 105 ? -10.121 -13.866 -1.475 1.00 87.75 105 MET A CA 1
ATOM 830 C C . MET A 1 105 ? -9.511 -13.044 -2.608 1.00 87.75 105 MET A C 1
ATOM 832 O O . MET A 1 105 ? -10.002 -13.056 -3.739 1.00 87.75 105 MET A O 1
ATOM 836 N N . TRP A 1 106 ? -8.374 -12.416 -2.327 1.00 89.00 106 TRP A N 1
ATOM 837 C CA . TRP A 1 106 ? -7.605 -11.638 -3.293 1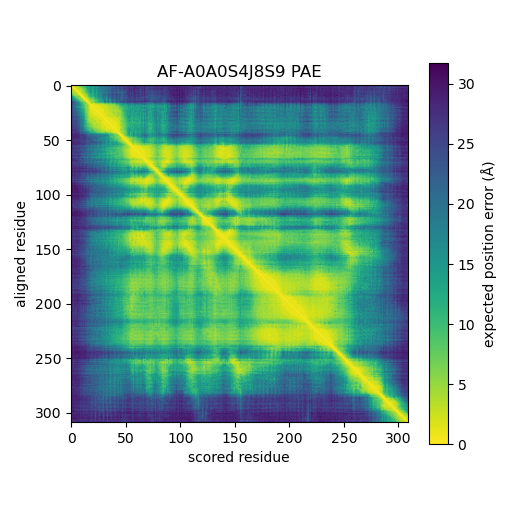.00 89.00 106 TRP A CA 1
ATOM 838 C C . TRP A 1 106 ? -6.146 -12.078 -3.314 1.00 89.00 106 TRP A C 1
ATOM 840 O O . TRP A 1 106 ? -5.576 -12.433 -2.283 1.00 89.00 106 TRP A O 1
ATOM 850 N N . ALA A 1 107 ? -5.532 -12.047 -4.491 1.00 85.31 107 ALA A N 1
ATOM 851 C CA . ALA A 1 107 ? -4.089 -11.958 -4.636 1.00 85.31 107 ALA A CA 1
ATOM 852 C C . ALA A 1 107 ? -3.723 -10.482 -4.825 1.00 85.31 107 ALA A C 1
ATOM 854 O O . ALA A 1 107 ? -4.260 -9.823 -5.713 1.00 85.31 107 ALA A O 1
ATOM 855 N N . VAL A 1 108 ? -2.838 -9.964 -3.982 1.00 83.81 108 VAL A N 1
ATOM 856 C CA . VAL A 1 108 ? -2.378 -8.576 -4.032 1.00 83.81 108 VAL A CA 1
ATOM 857 C C . VAL A 1 108 ? -0.936 -8.574 -4.510 1.00 83.81 108 VAL A C 1
ATOM 859 O O . VAL A 1 108 ? -0.055 -9.080 -3.817 1.00 83.81 108 VAL A O 1
ATOM 862 N N . LEU A 1 109 ? -0.702 -8.040 -5.705 1.00 82.56 109 LEU A N 1
ATOM 863 C CA . LEU A 1 109 ? 0.626 -7.924 -6.295 1.00 82.56 109 LEU A CA 1
ATOM 864 C C . LEU A 1 109 ? 1.215 -6.568 -5.913 1.00 82.56 109 LEU A C 1
ATOM 866 O O . LEU A 1 109 ? 0.681 -5.532 -6.306 1.00 82.56 109 LEU A O 1
ATOM 870 N N . LEU A 1 110 ? 2.307 -6.585 -5.156 1.00 81.19 110 LEU A N 1
ATOM 871 C CA . LEU A 1 110 ? 3.066 -5.394 -4.778 1.00 81.19 110 LEU A CA 1
ATOM 872 C C . LEU A 1 110 ? 4.228 -5.256 -5.742 1.00 81.19 110 LEU A C 1
ATOM 874 O O . LEU A 1 110 ? 5.187 -6.029 -5.670 1.00 81.19 110 LEU A O 1
ATOM 878 N N . VAL A 1 111 ? 4.117 -4.313 -6.669 1.00 80.12 111 VAL A N 1
ATOM 879 C CA . VAL A 1 111 ? 5.077 -4.146 -7.751 1.00 80.12 111 VAL A CA 1
ATOM 880 C C . VAL A 1 111 ? 6.039 -3.022 -7.400 1.00 80.12 111 VAL A C 1
ATOM 882 O O . VAL A 1 111 ? 5.638 -1.887 -7.144 1.00 80.12 111 VAL A O 1
ATOM 885 N N . GLN A 1 112 ? 7.324 -3.359 -7.387 1.00 78.94 112 GLN A N 1
ATOM 886 C CA . GLN A 1 112 ? 8.412 -2.402 -7.224 1.00 78.94 112 GLN A CA 1
ATOM 887 C C . GLN A 1 112 ? 9.274 -2.458 -8.483 1.00 78.94 112 GLN A C 1
ATOM 889 O O . GLN A 1 112 ? 9.936 -3.461 -8.751 1.00 78.94 112 GLN A O 1
ATOM 894 N N . THR A 1 113 ? 9.235 -1.388 -9.264 1.00 70.81 113 THR A N 1
ATOM 895 C CA . THR A 1 113 ? 10.136 -1.115 -10.376 1.00 70.81 113 THR A CA 1
ATOM 896 C C . THR A 1 113 ? 11.371 -0.398 -9.879 1.00 70.81 113 THR A C 1
ATOM 898 O O . THR A 1 113 ? 11.328 0.715 -9.365 1.00 70.81 113 THR A O 1
ATOM 901 N N . LYS A 1 114 ? 12.520 -1.029 -10.062 1.00 69.75 114 LYS A N 1
ATOM 902 C CA . LYS A 1 114 ? 13.789 -0.464 -9.627 1.00 69.75 114 LYS A CA 1
ATOM 903 C C . LYS A 1 114 ? 14.738 -0.392 -10.813 1.00 69.75 114 LYS A C 1
ATOM 905 O O . LYS A 1 114 ? 15.175 -1.415 -11.339 1.00 69.75 114 LYS A O 1
ATOM 910 N N . PHE A 1 115 ? 15.049 0.834 -11.229 1.00 60.25 115 PHE A N 1
ATOM 911 C CA . PHE A 1 115 ? 16.061 1.111 -12.239 1.00 60.25 115 PHE A CA 1
ATOM 912 C C . PHE A 1 115 ? 17.392 1.383 -11.538 1.00 60.25 115 PHE A C 1
ATOM 914 O O . PHE A 1 115 ? 17.540 2.385 -10.845 1.00 60.25 115 PHE A O 1
ATOM 921 N N . TRP A 1 116 ? 18.345 0.458 -11.659 1.00 62.91 116 TRP A N 1
ATOM 922 C CA . TRP A 1 116 ? 19.674 0.637 -11.082 1.00 62.91 116 TRP A CA 1
ATOM 923 C C . TRP A 1 116 ? 20.727 0.121 -12.029 1.00 62.91 116 TRP A C 1
ATOM 925 O O . TRP A 1 116 ? 20.617 -0.974 -12.584 1.00 62.91 116 TRP A O 1
ATOM 935 N N . PHE A 1 117 ? 21.786 0.908 -12.147 1.00 47.50 117 PHE A N 1
ATOM 936 C CA . PHE A 1 117 ? 22.866 0.558 -13.031 1.00 47.50 117 PHE A CA 1
ATOM 937 C C . PHE A 1 117 ? 23.750 -0.547 -12.423 1.00 47.50 117 PHE A C 1
ATOM 939 O O . PHE A 1 117 ? 24.055 -1.470 -13.167 1.00 47.50 117 PHE A O 1
ATOM 946 N N . HIS A 1 118 ? 24.158 -0.542 -11.140 1.00 49.22 118 HIS A N 1
ATOM 947 C CA . HIS A 1 118 ? 25.400 -1.264 -10.754 1.00 49.22 118 HIS A CA 1
ATOM 948 C C . HIS A 1 118 ? 25.498 -1.879 -9.323 1.00 49.22 118 HIS A C 1
ATOM 950 O O . HIS A 1 118 ? 26.606 -1.975 -8.806 1.00 49.22 118 HIS A O 1
ATOM 956 N N . ASN A 1 119 ? 24.428 -2.328 -8.642 1.00 54.97 119 ASN A N 1
ATOM 957 C CA . ASN A 1 119 ? 24.564 -2.726 -7.220 1.00 54.97 119 ASN A CA 1
ATOM 958 C C . ASN A 1 119 ? 23.880 -4.040 -6.783 1.00 54.97 119 ASN A C 1
ATOM 960 O O . ASN A 1 119 ? 22.658 -4.169 -6.827 1.00 54.97 119 ASN A O 1
ATOM 964 N N . ASP A 1 120 ? 24.667 -4.958 -6.202 1.00 58.34 120 ASP A N 1
ATOM 965 C CA . ASP A 1 120 ? 24.209 -6.195 -5.532 1.00 58.34 120 ASP A CA 1
ATOM 966 C C . ASP A 1 120 ? 23.400 -5.927 -4.239 1.00 58.34 120 ASP A C 1
ATOM 968 O O . ASP A 1 120 ? 22.764 -6.826 -3.685 1.00 58.34 120 ASP A O 1
ATOM 972 N N . CYS A 1 121 ? 23.379 -4.684 -3.738 1.00 64.12 121 CYS A N 1
ATOM 973 C CA . CYS A 1 121 ? 22.644 -4.315 -2.524 1.00 64.12 121 CYS A CA 1
ATOM 974 C C . CYS A 1 121 ? 21.125 -4.158 -2.719 1.00 64.12 121 CYS A C 1
ATOM 976 O O . CYS A 1 121 ? 20.401 -4.128 -1.722 1.00 64.12 121 CYS A O 1
ATOM 978 N N . VAL A 1 122 ? 20.628 -4.134 -3.964 1.00 69.81 122 VAL A N 1
ATOM 979 C CA . VAL A 1 122 ? 19.205 -3.893 -4.279 1.00 69.81 122 VAL A CA 1
ATOM 980 C C . VAL A 1 122 ? 18.299 -4.957 -3.667 1.00 69.81 122 VAL A C 1
ATOM 982 O O . VAL A 1 122 ? 17.285 -4.634 -3.058 1.00 69.81 122 VAL A O 1
ATOM 985 N N . VAL A 1 123 ? 18.686 -6.232 -3.754 1.00 70.00 123 VAL A N 1
ATOM 986 C CA . VAL A 1 123 ? 17.902 -7.338 -3.179 1.00 70.00 123 VAL A CA 1
ATOM 987 C C . VAL A 1 123 ? 17.813 -7.216 -1.662 1.00 70.00 123 VAL A C 1
ATOM 989 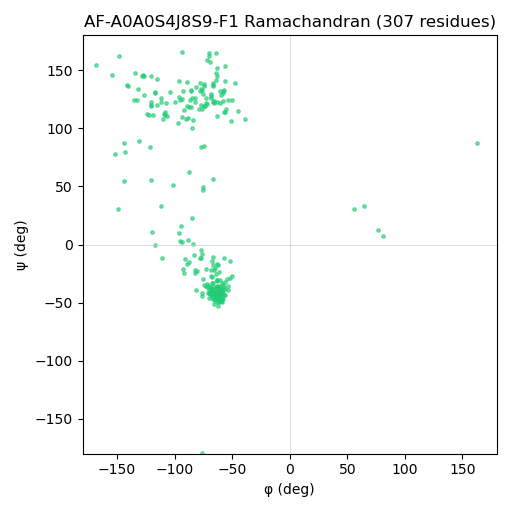O O . VAL A 1 123 ? 16.757 -7.447 -1.071 1.00 70.00 123 VAL A O 1
ATOM 992 N N . LYS A 1 124 ? 18.921 -6.833 -1.021 1.00 72.50 124 LYS A N 1
ATOM 993 C CA . LYS A 1 124 ? 18.977 -6.657 0.429 1.00 72.50 124 LYS A CA 1
ATOM 994 C C . LYS A 1 124 ? 18.086 -5.501 0.866 1.00 72.50 124 LYS A C 1
ATOM 996 O O . LYS A 1 124 ? 17.312 -5.669 1.801 1.00 72.50 124 LYS A O 1
ATOM 1001 N N . GLU A 1 125 ? 18.172 -4.360 0.193 1.00 72.81 125 GLU A N 1
ATOM 1002 C CA . GLU A 1 125 ? 17.350 -3.184 0.486 1.00 72.81 125 GLU A CA 1
ATOM 1003 C C . GLU A 1 125 ? 15.863 -3.455 0.231 1.00 72.81 125 GLU A C 1
ATOM 1005 O O . GLU A 1 125 ? 15.036 -3.203 1.102 1.00 72.81 125 GLU A O 1
ATOM 1010 N N . TRP A 1 126 ? 15.529 -4.106 -0.883 1.00 74.56 126 TRP A N 1
ATOM 1011 C CA . TRP A 1 126 ? 14.166 -4.520 -1.209 1.00 74.56 126 TRP A CA 1
ATOM 1012 C C . TRP A 1 126 ? 13.569 -5.484 -0.173 1.00 74.56 126 TRP A C 1
ATOM 1014 O O . TRP A 1 126 ? 12.453 -5.275 0.308 1.00 74.56 126 TRP A O 1
ATOM 1024 N N . ARG A 1 127 ? 14.308 -6.521 0.245 1.00 72.38 127 ARG A N 1
ATOM 1025 C CA . ARG A 1 127 ? 13.886 -7.425 1.337 1.00 72.38 127 ARG A CA 1
ATOM 1026 C C . ARG A 1 127 ? 13.750 -6.689 2.663 1.00 72.38 127 ARG A C 1
ATOM 1028 O O . ARG A 1 127 ? 12.850 -6.977 3.454 1.00 72.38 127 ARG A O 1
ATOM 1035 N N . ASN A 1 128 ? 14.631 -5.721 2.878 1.00 71.19 128 ASN A N 1
ATOM 1036 C CA . ASN A 1 128 ? 14.605 -4.856 4.033 1.00 71.19 128 ASN A CA 1
ATOM 1037 C C . ASN A 1 128 ? 13.546 -3.769 3.934 1.00 71.19 128 ASN A C 1
ATOM 1039 O O . ASN A 1 128 ? 13.394 -3.111 4.935 1.00 71.19 128 ASN A O 1
ATOM 1043 N N . ASN A 1 129 ? 12.780 -3.562 2.863 1.00 67.38 129 ASN A N 1
ATOM 1044 C CA . ASN A 1 129 ? 11.767 -2.494 2.763 1.00 67.38 129 ASN A CA 1
ATOM 1045 C C . ASN A 1 129 ? 10.331 -3.039 2.724 1.00 67.38 129 ASN A C 1
ATOM 1047 O O . ASN A 1 129 ? 9.455 -2.466 2.093 1.00 67.38 129 ASN A O 1
ATOM 1051 N N . MET A 1 130 ? 10.070 -4.155 3.415 1.00 64.38 130 MET A N 1
ATOM 1052 C CA . MET A 1 130 ? 8.701 -4.660 3.515 1.00 64.38 130 MET A CA 1
ATOM 1053 C C . MET A 1 130 ? 7.751 -3.669 4.184 1.00 64.38 130 MET A C 1
ATOM 1055 O O . MET A 1 130 ? 7.909 -3.350 5.370 1.00 64.38 130 MET A O 1
ATOM 1059 N N . THR A 1 131 ? 6.722 -3.327 3.421 1.00 62.12 131 THR A N 1
ATOM 1060 C CA . THR A 1 131 ? 5.413 -2.889 3.881 1.00 62.12 131 THR A CA 1
ATOM 1061 C C . THR A 1 131 ? 4.694 -4.027 4.589 1.00 62.12 131 THR A C 1
ATOM 1063 O O . THR A 1 131 ? 4.693 -5.189 4.182 1.00 62.12 131 THR A O 1
ATOM 1066 N N . HIS A 1 132 ? 4.092 -3.669 5.708 1.00 63.91 132 HIS A N 1
ATOM 1067 C CA . HIS A 1 132 ? 3.088 -4.439 6.413 1.00 63.91 132 HIS A CA 1
ATOM 1068 C C . HIS A 1 132 ? 1.738 -4.128 5.775 1.00 63.91 132 HIS A C 1
ATOM 1070 O O . HIS A 1 132 ? 1.344 -2.968 5.648 1.00 63.91 132 HIS A O 1
ATOM 1076 N N . LEU A 1 133 ? 1.023 -5.166 5.368 1.00 68.56 133 LEU A N 1
ATOM 1077 C CA . LEU A 1 133 ? -0.303 -5.011 4.797 1.00 68.56 133 LEU A CA 1
ATOM 1078 C C . LEU A 1 133 ? -1.278 -5.911 5.550 1.00 68.56 133 LEU A C 1
ATOM 1080 O O . LEU A 1 133 ? -0.885 -6.979 6.030 1.00 68.56 133 LEU A O 1
ATOM 1084 N N . PRO A 1 134 ? -2.529 -5.465 5.731 1.00 72.12 134 PRO A N 1
ATOM 1085 C CA . PRO A 1 134 ? -3.480 -6.180 6.562 1.00 72.12 134 PRO A CA 1
ATOM 1086 C C . PRO A 1 134 ? -3.832 -7.533 5.936 1.00 72.12 134 PRO A C 1
ATOM 1088 O O . PRO A 1 134 ? -4.050 -7.639 4.731 1.00 72.12 134 PRO A O 1
ATOM 1091 N N . ALA A 1 135 ? -3.897 -8.578 6.760 1.00 81.06 135 ALA A N 1
ATOM 1092 C CA . ALA A 1 135 ? -4.308 -9.914 6.329 1.00 81.06 135 ALA A CA 1
ATOM 1093 C C . ALA A 1 135 ? -5.744 -9.927 5.793 1.00 81.06 135 ALA A C 1
ATOM 1095 O O . ALA A 1 135 ? -6.069 -10.655 4.850 1.00 81.06 135 ALA A O 1
ATOM 1096 N N . THR A 1 136 ? -6.585 -9.102 6.409 1.00 85.06 136 THR A N 1
ATOM 1097 C CA . THR A 1 136 ? -7.995 -8.967 6.099 1.00 85.06 136 THR A CA 1
ATOM 1098 C C . THR A 1 136 ? -8.397 -7.503 6.028 1.00 85.06 136 THR A C 1
ATOM 1100 O O . THR A 1 136 ? -7.852 -6.658 6.734 1.00 85.06 136 THR A O 1
ATOM 1103 N N . VAL A 1 137 ? -9.357 -7.198 5.163 1.00 84.50 137 VAL A N 1
ATOM 1104 C CA . VAL A 1 137 ? -9.989 -5.878 5.075 1.00 84.50 137 VAL A CA 1
ATOM 1105 C C . VAL A 1 137 ? -11.490 -6.089 5.054 1.00 84.50 137 VAL A C 1
ATOM 1107 O O . VAL A 1 137 ? -11.975 -6.945 4.321 1.00 84.50 137 VAL A O 1
ATOM 1110 N N . VAL A 1 138 ? -12.217 -5.321 5.855 1.00 85.88 138 VAL A N 1
ATOM 1111 C CA . VAL A 1 138 ? -13.682 -5.303 5.824 1.00 85.88 138 VAL A CA 1
ATOM 1112 C C . VAL A 1 138 ? -14.110 -4.178 4.890 1.00 85.88 138 VAL A C 1
ATOM 1114 O O . VAL A 1 138 ? -13.640 -3.052 5.061 1.00 85.88 138 VAL A O 1
ATOM 1117 N N . ASP A 1 139 ? -14.930 -4.466 3.878 1.00 87.81 139 ASP A N 1
ATOM 1118 C CA . ASP A 1 139 ? -15.429 -3.435 2.962 1.00 87.81 139 ASP A CA 1
ATOM 1119 C C . ASP A 1 139 ? -16.550 -2.580 3.575 1.00 87.81 139 ASP A C 1
ATOM 1121 O O . ASP A 1 139 ? -16.952 -2.755 4.726 1.00 87.81 139 ASP A O 1
ATOM 1125 N N . THR A 1 140 ? -17.060 -1.622 2.801 1.00 86.12 140 THR A N 1
ATOM 1126 C CA . THR A 1 140 ? -18.149 -0.736 3.235 1.00 86.12 140 THR A CA 1
ATOM 1127 C C . THR A 1 140 ? -19.488 -1.452 3.432 1.00 86.12 140 THR A C 1
ATOM 1129 O O . THR A 1 140 ? -20.380 -0.882 4.054 1.00 86.12 140 THR A O 1
ATOM 1132 N N . ALA A 1 141 ? -19.638 -2.685 2.940 1.00 87.56 141 ALA A N 1
ATOM 1133 C CA . ALA A 1 141 ? -20.810 -3.531 3.148 1.00 87.56 141 ALA A CA 1
ATOM 1134 C C . ALA A 1 141 ? -20.633 -4.513 4.325 1.00 87.56 141 ALA A C 1
ATOM 1136 O O . ALA A 1 141 ? -21.520 -5.325 4.581 1.00 87.56 141 ALA A O 1
ATOM 1137 N N . GLY A 1 142 ? -19.505 -4.454 5.043 1.00 87.19 142 GLY A N 1
ATOM 1138 C CA . GLY A 1 142 ? -19.201 -5.362 6.150 1.00 87.19 142 GLY A CA 1
ATOM 1139 C C . GLY A 1 142 ? -18.654 -6.725 5.710 1.00 87.19 142 GLY A C 1
ATOM 1140 O O . GLY A 1 142 ? -18.483 -7.612 6.547 1.00 87.19 142 GLY A O 1
ATOM 1141 N N . VAL A 1 143 ? -18.358 -6.920 4.421 1.00 88.44 143 VAL A N 1
ATOM 1142 C CA . VAL A 1 143 ? -17.822 -8.182 3.895 1.00 88.44 143 VAL A CA 1
ATOM 1143 C C . VAL A 1 143 ? -16.335 -8.275 4.211 1.00 88.44 143 VAL A C 1
ATOM 1145 O O . VAL A 1 143 ? -15.568 -7.342 3.965 1.00 88.44 143 VAL A O 1
ATOM 1148 N N . THR A 1 144 ? -15.905 -9.424 4.735 1.00 88.94 144 THR A N 1
ATOM 1149 C CA . THR A 1 144 ? -14.492 -9.656 5.043 1.00 88.94 144 THR A CA 1
ATOM 1150 C C . THR A 1 144 ? -13.756 -10.183 3.815 1.00 88.94 144 THR A C 1
ATOM 1152 O O . THR A 1 144 ? -14.091 -11.215 3.228 1.00 88.94 144 THR A O 1
ATOM 1155 N N . HIS A 1 145 ? -12.697 -9.478 3.437 1.00 87.50 145 HIS A N 1
ATOM 1156 C CA . HIS A 1 145 ? -11.796 -9.853 2.362 1.00 87.50 145 HIS A CA 1
ATOM 1157 C C . HIS A 1 145 ? -10.492 -10.393 2.927 1.00 87.50 145 HIS A C 1
ATOM 1159 O O . HIS A 1 145 ? -9.868 -9.732 3.751 1.00 87.50 145 HIS A O 1
ATOM 1165 N N . THR A 1 146 ? -10.032 -11.541 2.436 1.00 88.12 146 THR A N 1
ATOM 1166 C CA . THR A 1 146 ? -8.704 -12.084 2.755 1.00 88.12 146 THR A CA 1
ATOM 1167 C C . THR A 1 146 ? -7.720 -11.706 1.658 1.00 88.12 146 THR A C 1
ATOM 1169 O O . THR A 1 146 ? -7.961 -11.968 0.475 1.00 88.12 146 THR A O 1
ATOM 1172 N N . LEU A 1 147 ? -6.598 -11.105 2.045 1.00 86.31 147 LEU A N 1
ATOM 1173 C CA . LEU A 1 147 ? -5.577 -10.608 1.132 1.00 86.31 147 LEU A CA 1
ATOM 1174 C C . LEU A 1 147 ? -4.336 -11.510 1.189 1.00 86.31 147 LEU A C 1
ATOM 1176 O O . LEU A 1 147 ? -3.725 -11.695 2.243 1.00 86.31 147 LEU A O 1
ATOM 1180 N N . HIS A 1 148 ? -3.959 -12.074 0.040 1.00 83.75 148 HIS A N 1
ATOM 1181 C CA . HIS A 1 148 ? -2.737 -12.856 -0.133 1.00 83.75 148 HIS A CA 1
ATOM 1182 C C . HIS A 1 148 ? -1.711 -12.050 -0.917 1.00 83.75 148 HIS A C 1
ATOM 1184 O O . HIS A 1 148 ? -1.873 -11.828 -2.117 1.00 83.75 148 HIS A O 1
ATOM 1190 N N . TYR A 1 149 ? -0.646 -11.631 -0.247 1.00 81.75 149 TYR A N 1
ATOM 1191 C CA . TYR A 1 149 ? 0.353 -10.754 -0.841 1.00 81.75 149 TYR A CA 1
ATOM 1192 C C . TYR A 1 149 ? 1.416 -11.534 -1.606 1.00 81.75 149 TYR A C 1
ATOM 1194 O O . TYR A 1 149 ? 1.999 -12.494 -1.093 1.00 81.75 149 TYR A O 1
ATOM 1202 N N . VAL A 1 150 ? 1.691 -11.065 -2.818 1.00 81.88 150 VAL A N 1
ATOM 1203 C CA . VAL A 1 150 ? 2.812 -11.480 -3.655 1.00 81.88 150 VAL A CA 1
ATOM 1204 C C . VAL A 1 150 ? 3.649 -10.242 -3.927 1.00 81.88 150 VA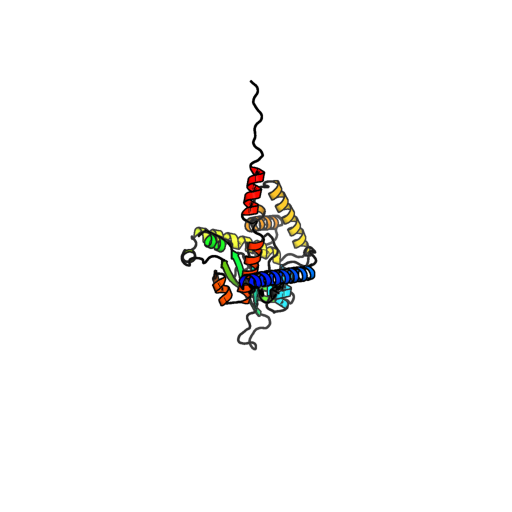L A C 1
ATOM 1206 O O . VAL A 1 150 ? 3.151 -9.247 -4.453 1.00 81.88 150 VAL A O 1
ATOM 1209 N N . ARG A 1 151 ? 4.928 -10.286 -3.565 1.00 81.00 151 ARG A N 1
ATOM 1210 C CA . ARG A 1 151 ? 5.852 -9.184 -3.850 1.00 81.00 151 ARG A CA 1
ATOM 1211 C C . ARG A 1 151 ? 6.554 -9.440 -5.165 1.00 81.00 151 ARG A C 1
ATOM 1213 O O . ARG A 1 151 ? 7.077 -10.529 -5.369 1.00 81.00 151 ARG A O 1
ATOM 1220 N N . MET A 1 152 ? 6.584 -8.438 -6.029 1.00 80.50 152 MET A N 1
ATOM 1221 C CA . MET A 1 152 ? 7.226 -8.510 -7.332 1.00 80.50 152 MET A CA 1
ATOM 1222 C C . MET A 1 152 ? 8.278 -7.412 -7.429 1.00 80.50 152 MET A C 1
ATOM 1224 O O . MET A 1 152 ? 7.949 -6.227 -7.474 1.00 80.50 152 MET A O 1
ATOM 1228 N N . LEU A 1 153 ? 9.548 -7.811 -7.460 1.00 81.06 153 LEU A N 1
ATOM 1229 C CA . LEU A 1 153 ? 10.627 -6.916 -7.862 1.00 81.06 153 LEU A CA 1
ATOM 1230 C C . LEU A 1 153 ? 10.797 -7.028 -9.372 1.00 81.06 153 LEU A C 1
ATOM 1232 O O . LEU A 1 153 ? 11.121 -8.109 -9.877 1.00 81.06 153 LEU A O 1
ATOM 1236 N N . VAL A 1 154 ? 10.603 -5.910 -10.064 1.00 77.50 154 VAL A N 1
ATOM 1237 C CA . VAL A 1 154 ? 10.877 -5.798 -11.493 1.00 77.50 154 VAL A CA 1
ATOM 1238 C C . VAL A 1 154 ? 12.057 -4.872 -11.709 1.00 77.50 154 VAL A C 1
ATOM 1240 O O . VAL A 1 154 ? 12.080 -3.731 -11.244 1.00 77.50 154 VAL A O 1
ATOM 1243 N N . THR A 1 155 ? 13.054 -5.371 -12.424 1.00 76.50 155 THR A N 1
ATOM 1244 C CA . THR A 1 155 ? 14.265 -4.620 -12.745 1.00 76.50 155 THR A CA 1
ATOM 1245 C C . THR A 1 155 ? 14.432 -4.512 -14.252 1.00 76.50 155 THR A C 1
ATOM 1247 O O . THR A 1 155 ? 14.107 -5.433 -15.001 1.00 76.50 155 THR A O 1
ATOM 1250 N N . ALA A 1 156 ? 14.966 -3.380 -14.707 1.00 70.31 156 ALA A N 1
ATOM 1251 C CA . ALA A 1 156 ? 15.350 -3.229 -16.110 1.00 70.31 156 ALA A CA 1
ATOM 1252 C C . ALA A 1 156 ? 16.604 -4.050 -16.447 1.00 70.31 156 ALA A C 1
ATOM 1254 O O . ALA A 1 156 ? 16.719 -4.598 -17.537 1.00 70.31 156 ALA A O 1
ATOM 1255 N N . SER A 1 157 ? 17.528 -4.171 -15.492 1.00 72.44 157 SER A N 1
ATOM 1256 C CA . SER A 1 157 ? 18.722 -5.008 -15.620 1.00 72.44 157 SER A CA 1
ATOM 1257 C C . SER A 1 157 ? 18.430 -6.431 -15.132 1.00 72.44 157 SER A C 1
ATOM 1259 O O . SER A 1 157 ? 17.783 -6.576 -14.089 1.00 72.44 157 SER A O 1
ATOM 1261 N N . PRO A 1 158 ? 18.934 -7.490 -15.793 1.00 67.38 158 PRO A N 1
ATOM 1262 C CA . PRO A 1 158 ? 18.817 -8.853 -15.283 1.00 67.38 158 PRO A CA 1
ATOM 1263 C C . PRO A 1 158 ? 19.454 -8.973 -13.893 1.00 67.38 158 PRO A C 1
ATOM 1265 O O . PRO A 1 158 ? 20.639 -8.681 -13.721 1.00 67.38 158 PRO A O 1
ATOM 1268 N N . VAL A 1 159 ? 18.694 -9.419 -12.889 1.00 65.31 159 VAL A N 1
ATOM 1269 C CA . VAL A 1 159 ? 19.254 -9.698 -11.557 1.00 65.31 159 VAL A CA 1
ATOM 1270 C C . VAL A 1 159 ? 19.807 -11.117 -11.528 1.00 65.31 159 VAL A C 1
ATOM 1272 O O . VAL A 1 159 ? 19.137 -12.069 -11.930 1.00 65.31 159 VAL A O 1
ATOM 1275 N N . LYS A 1 160 ? 21.029 -11.288 -11.017 1.00 75.38 160 LYS A N 1
ATOM 1276 C CA . LYS A 1 160 ? 21.611 -12.619 -10.820 1.00 75.38 160 LYS A CA 1
ATOM 1277 C C . LYS A 1 160 ? 20.862 -13.360 -9.710 1.00 75.38 160 LYS A C 1
ATOM 1279 O O . LYS A 1 160 ? 20.782 -12.874 -8.584 1.00 75.38 160 LYS A O 1
ATOM 1284 N N . ASN A 1 161 ? 20.411 -14.584 -9.993 1.00 73.88 161 ASN A N 1
ATOM 1285 C CA . ASN A 1 161 ? 19.726 -15.441 -9.015 1.00 73.88 161 ASN A CA 1
ATOM 1286 C C . ASN A 1 161 ? 20.537 -15.652 -7.719 1.00 73.88 161 ASN A C 1
ATOM 1288 O O . ASN A 1 161 ? 19.964 -15.785 -6.639 1.00 73.88 161 ASN A O 1
ATOM 1292 N N . SER A 1 162 ? 21.871 -15.626 -7.802 1.00 78.19 162 SER A N 1
ATOM 1293 C CA . SER A 1 162 ? 22.772 -15.774 -6.652 1.00 78.19 162 SER A CA 1
ATOM 1294 C C . SER A 1 162 ? 22.589 -14.693 -5.580 1.00 78.19 162 SER A C 1
ATOM 1296 O O . SER A 1 162 ? 22.757 -14.982 -4.395 1.00 78.19 162 SER A O 1
ATOM 1298 N N . ALA A 1 163 ? 22.185 -13.474 -5.957 1.00 69.69 163 ALA A N 1
ATOM 1299 C CA . ALA A 1 163 ? 21.898 -12.401 -5.003 1.00 69.69 163 ALA A CA 1
ATOM 1300 C C . ALA A 1 163 ? 20.704 -12.742 -4.088 1.00 69.69 163 ALA A C 1
ATOM 1302 O O . ALA A 1 163 ? 20.631 -12.279 -2.950 1.00 69.69 163 ALA A O 1
ATOM 1303 N N . PHE A 1 164 ? 19.795 -13.605 -4.553 1.00 69.81 164 PHE A N 1
ATOM 1304 C CA . PHE A 1 164 ? 18.624 -14.049 -3.796 1.00 69.81 164 PHE A CA 1
ATOM 1305 C C . PHE A 1 164 ? 18.867 -15.327 -2.998 1.00 69.81 164 PHE A C 1
ATOM 1307 O O . PHE A 1 164 ? 18.197 -15.530 -1.986 1.00 69.81 164 PHE A O 1
ATOM 1314 N N . ALA A 1 165 ? 19.825 -16.155 -3.417 1.00 76.19 165 ALA A N 1
ATOM 1315 C CA . ALA A 1 165 ? 20.187 -17.389 -2.722 1.00 76.19 165 ALA A CA 1
ATOM 1316 C C . ALA A 1 165 ? 20.788 -17.134 -1.331 1.00 76.19 165 ALA A C 1
ATOM 1318 O O . ALA A 1 165 ? 20.767 -18.019 -0.481 1.00 76.19 165 ALA A O 1
ATOM 1319 N N . THR A 1 166 ? 21.297 -15.924 -1.081 1.00 75.31 166 THR A N 1
ATOM 1320 C CA . THR A 1 166 ? 21.852 -15.563 0.224 1.00 75.31 166 THR A CA 1
ATOM 1321 C C . THR A 1 166 ? 20.710 -15.296 1.213 1.00 75.31 166 THR A C 1
ATOM 1323 O O . THR A 1 166 ? 19.938 -14.350 0.999 1.00 75.31 166 THR A O 1
ATOM 1326 N N . PRO A 1 167 ? 20.576 -16.089 2.294 1.00 74.88 167 PRO A N 1
ATOM 1327 C CA . PRO A 1 167 ? 19.580 -15.843 3.329 1.00 74.88 167 PRO A CA 1
ATOM 1328 C C . PRO A 1 167 ? 19.850 -14.510 4.029 1.00 74.88 167 PRO A C 1
ATOM 1330 O O . PRO A 1 167 ? 20.998 -14.074 4.153 1.00 74.88 167 PRO A O 1
ATOM 1333 N N . LEU A 1 168 ? 18.800 -13.869 4.543 1.00 72.56 168 LEU A N 1
ATOM 1334 C CA . LEU A 1 168 ? 18.991 -12.737 5.448 1.00 72.56 168 LEU A CA 1
ATOM 1335 C C . LEU A 1 168 ? 19.692 -13.213 6.723 1.00 72.56 168 LEU A C 1
ATOM 1337 O O . LEU A 1 168 ? 19.397 -14.288 7.247 1.00 72.56 168 LEU A O 1
ATOM 1341 N N . LYS A 1 169 ? 20.602 -12.390 7.247 1.00 81.19 169 LYS A N 1
ATOM 1342 C CA . LYS A 1 169 ? 21.246 -12.673 8.533 1.00 81.19 169 LYS A CA 1
ATOM 1343 C C . LYS A 1 169 ? 20.188 -12.649 9.642 1.00 81.19 169 LYS A C 1
ATOM 1345 O O . LYS A 1 169 ? 19.260 -11.845 9.591 1.00 81.19 169 LYS A O 1
ATOM 1350 N N . SER A 1 170 ? 20.352 -13.468 10.681 1.00 77.69 170 SER A N 1
ATOM 1351 C CA . SER A 1 170 ? 19.410 -13.544 11.815 1.00 77.69 170 SER A CA 1
ATOM 1352 C C . SER A 1 170 ? 19.132 -12.181 12.463 1.00 77.69 170 SER A C 1
ATOM 1354 O O . SER A 1 170 ? 17.987 -11.858 12.774 1.00 77.69 170 SER A O 1
ATOM 1356 N N . LYS A 1 171 ? 20.162 -11.337 12.596 1.00 77.50 171 LYS A N 1
ATOM 1357 C CA . LYS A 1 171 ? 20.020 -9.958 13.082 1.00 77.50 171 LYS A CA 1
ATOM 1358 C C . LYS A 1 171 ? 19.120 -9.113 12.174 1.00 77.50 171 LYS A C 1
ATOM 1360 O O . LYS A 1 171 ? 18.251 -8.408 12.677 1.00 77.50 171 LYS A O 1
ATOM 1365 N N . ASP A 1 172 ? 19.284 -9.223 10.856 1.00 76.94 172 ASP A N 1
ATOM 1366 C CA . ASP A 1 172 ? 18.451 -8.502 9.888 1.00 76.94 172 ASP A CA 1
ATOM 1367 C C . ASP A 1 172 ? 16.986 -8.973 9.976 1.00 76.94 172 ASP A C 1
ATOM 1369 O O . ASP A 1 172 ? 16.072 -8.156 9.901 1.00 76.94 172 ASP A O 1
ATOM 1373 N N . LEU A 1 173 ? 16.752 -10.270 10.223 1.00 76.12 173 LEU A N 1
ATOM 1374 C CA . LEU A 1 173 ? 15.411 -10.829 10.440 1.00 76.12 173 LEU A CA 1
ATOM 1375 C C . LEU A 1 173 ? 14.744 -10.307 11.720 1.00 76.12 173 LEU A C 1
ATOM 1377 O O . LEU A 1 173 ? 13.570 -9.950 11.681 1.00 76.12 173 LEU A O 1
ATOM 1381 N N . SER A 1 174 ? 15.478 -10.224 12.833 1.00 79.25 174 SER A N 1
ATOM 1382 C CA . SER A 1 174 ? 14.944 -9.698 14.099 1.00 79.25 174 SER A CA 1
ATOM 1383 C C . SER A 1 174 ? 14.597 -8.208 13.998 1.00 79.25 174 SER A C 1
ATOM 1385 O O . SER A 1 174 ? 13.475 -7.808 14.307 1.00 79.25 174 SER A O 1
ATOM 1387 N N . HIS A 1 175 ? 15.508 -7.392 13.452 1.00 80.50 175 HIS A N 1
ATOM 1388 C CA . HIS A 1 175 ? 15.240 -5.973 13.186 1.00 80.50 175 HIS A CA 1
ATOM 1389 C C . HIS A 1 175 ? 14.042 -5.786 12.243 1.00 80.50 175 HIS A C 1
ATOM 1391 O O . HIS A 1 175 ? 13.233 -4.876 12.425 1.00 80.50 175 HIS A O 1
ATOM 1397 N N . ARG A 1 176 ? 13.911 -6.658 11.238 1.00 77.69 176 ARG A N 1
ATOM 1398 C CA . ARG A 1 176 ? 12.764 -6.678 10.328 1.00 77.69 176 ARG A CA 1
ATOM 1399 C C . ARG A 1 176 ? 11.467 -7.005 11.068 1.00 77.69 176 ARG A C 1
ATOM 1401 O O . ARG A 1 176 ? 10.479 -6.315 10.839 1.00 77.69 176 ARG A O 1
ATOM 1408 N N . ALA A 1 177 ? 11.463 -8.006 11.945 1.00 79.81 177 ALA A N 1
ATOM 1409 C CA . ALA A 1 177 ? 10.285 -8.397 12.715 1.00 79.81 177 ALA A CA 1
ATOM 1410 C C . ALA A 1 177 ? 9.806 -7.276 13.652 1.00 79.81 177 ALA A C 1
ATOM 1412 O O . ALA A 1 177 ? 8.627 -6.929 13.616 1.00 79.81 177 ALA A O 1
ATOM 1413 N N . ASP A 1 178 ? 10.713 -6.651 14.412 1.00 82.94 178 ASP A N 1
ATOM 1414 C CA . ASP A 1 178 ? 10.374 -5.515 15.289 1.00 82.94 178 ASP A CA 1
ATOM 1415 C C . ASP A 1 178 ? 9.769 -4.356 14.492 1.00 82.94 178 ASP A C 1
ATOM 1417 O O . ASP A 1 178 ? 8.711 -3.813 14.822 1.00 82.94 178 ASP A O 1
ATOM 1421 N N . ARG A 1 179 ? 10.399 -4.030 13.362 1.00 83.38 179 ARG A N 1
ATOM 1422 C CA . ARG A 1 179 ? 9.910 -2.978 12.482 1.00 83.38 179 ARG A CA 1
ATOM 1423 C C . ARG A 1 179 ? 8.509 -3.264 11.948 1.00 83.38 179 ARG A C 1
ATOM 1425 O O . ARG A 1 179 ? 7.677 -2.360 11.934 1.00 83.38 179 ARG A O 1
ATOM 1432 N N . ILE A 1 180 ? 8.250 -4.494 11.506 1.00 78.12 180 ILE A N 1
ATOM 1433 C CA . ILE A 1 180 ? 6.922 -4.916 11.042 1.00 78.12 180 ILE A CA 1
ATOM 1434 C C . ILE A 1 180 ? 5.914 -4.784 12.181 1.00 78.12 180 ILE A C 1
ATOM 1436 O O . ILE A 1 180 ? 4.881 -4.154 11.989 1.00 78.12 180 ILE A O 1
ATOM 1440 N N . ALA A 1 181 ? 6.234 -5.278 13.377 1.00 81.69 181 ALA A N 1
ATOM 1441 C CA . ALA A 1 181 ? 5.335 -5.217 14.526 1.00 81.69 181 ALA A CA 1
ATOM 1442 C C . ALA A 1 181 ? 4.983 -3.773 14.933 1.00 81.69 181 ALA A C 1
ATOM 1444 O O . ALA A 1 181 ? 3.846 -3.478 15.308 1.00 81.69 181 ALA A O 1
ATOM 1445 N N . LYS A 1 182 ? 5.938 -2.839 14.857 1.00 84.50 182 LYS A N 1
ATOM 1446 C CA . LYS A 1 182 ? 5.683 -1.402 15.081 1.00 84.50 182 LYS A CA 1
ATOM 1447 C C . LYS A 1 182 ? 4.716 -0.837 14.053 1.00 84.50 182 LYS A C 1
ATOM 1449 O O . LYS A 1 182 ? 3.697 -0.248 14.395 1.00 84.50 182 LYS A O 1
ATOM 1454 N N . LEU A 1 183 ? 5.039 -1.053 12.788 1.00 81.62 183 LEU A N 1
ATOM 1455 C CA . LEU A 1 183 ? 4.243 -0.584 11.676 1.00 81.62 183 LEU A CA 1
ATOM 1456 C C . LEU A 1 183 ? 2.807 -1.154 11.717 1.00 81.62 183 LEU A C 1
ATOM 1458 O O . LEU A 1 183 ? 1.841 -0.421 11.516 1.00 81.62 183 LEU A O 1
ATOM 1462 N N . GLN A 1 184 ? 2.653 -2.432 12.066 1.00 77.12 184 GLN A N 1
ATOM 1463 C CA . GLN A 1 184 ? 1.355 -3.080 12.254 1.00 77.12 184 GLN A CA 1
ATOM 1464 C C . GLN A 1 184 ? 0.517 -2.425 13.339 1.00 77.12 184 GLN A C 1
ATOM 1466 O O . GLN A 1 184 ? -0.640 -2.110 13.084 1.00 77.12 184 GLN A O 1
ATOM 1471 N N . ARG A 1 185 ? 1.094 -2.178 14.518 1.00 80.81 185 ARG A N 1
ATOM 1472 C CA . ARG A 1 185 ? 0.386 -1.492 15.606 1.00 80.81 185 ARG A CA 1
ATOM 1473 C C . ARG A 1 185 ? -0.069 -0.097 15.189 1.00 80.81 185 ARG A C 1
ATOM 1475 O O . ARG A 1 185 ? -1.204 0.277 15.461 1.00 80.81 185 ARG A O 1
ATOM 1482 N N . ALA A 1 186 ? 0.788 0.639 14.481 1.00 82.12 186 ALA A N 1
ATOM 1483 C CA . ALA A 1 186 ? 0.453 1.961 13.961 1.00 82.12 186 ALA A CA 1
ATOM 1484 C C . ALA A 1 186 ? -0.732 1.910 12.978 1.00 82.12 186 ALA A C 1
ATOM 1486 O O . ALA A 1 186 ? -1.671 2.692 13.109 1.00 82.12 186 ALA A O 1
ATOM 1487 N N . ASN A 1 187 ? -0.736 0.957 12.039 1.00 77.38 187 ASN A N 1
ATOM 1488 C CA . ASN A 1 187 ? -1.867 0.779 11.123 1.00 77.38 187 ASN A CA 1
ATOM 1489 C C . ASN A 1 187 ? -3.131 0.289 11.836 1.00 77.38 187 ASN A C 1
ATOM 1491 O O . ASN A 1 187 ? -4.215 0.752 11.513 1.00 77.38 187 ASN A O 1
ATOM 1495 N N . ALA A 1 188 ? -3.018 -0.641 12.784 1.00 78.25 188 ALA A N 1
ATOM 1496 C CA . ALA A 1 188 ? -4.170 -1.168 13.511 1.00 78.25 188 ALA A CA 1
ATOM 1497 C C . ALA A 1 188 ? -4.883 -0.066 14.304 1.00 78.25 188 ALA A C 1
ATOM 1499 O O . ALA A 1 188 ? -6.109 -0.003 14.288 1.00 78.25 188 ALA A O 1
ATOM 1500 N N . ALA A 1 189 ? -4.122 0.839 14.928 1.00 77.44 189 ALA A N 1
ATOM 1501 C CA . ALA A 1 189 ? -4.683 2.011 15.590 1.00 77.44 189 ALA A CA 1
ATOM 1502 C C . ALA A 1 189 ? -5.443 2.909 14.602 1.00 77.44 189 ALA A C 1
ATOM 1504 O O . ALA A 1 189 ? -6.569 3.310 14.877 1.00 77.44 189 ALA A O 1
ATOM 1505 N N . PHE A 1 190 ? -4.866 3.142 13.421 1.00 74.25 190 PHE A N 1
ATOM 1506 C CA . PHE A 1 190 ? -5.487 3.945 12.369 1.00 74.25 190 PHE A CA 1
ATOM 1507 C C . PHE A 1 190 ? -6.852 3.406 11.925 1.00 74.25 190 PHE A C 1
ATOM 1509 O O . PHE A 1 190 ? -7.783 4.175 11.709 1.00 74.25 190 PHE A O 1
ATOM 1516 N N . LEU A 1 191 ? -6.981 2.081 11.797 1.00 71.56 1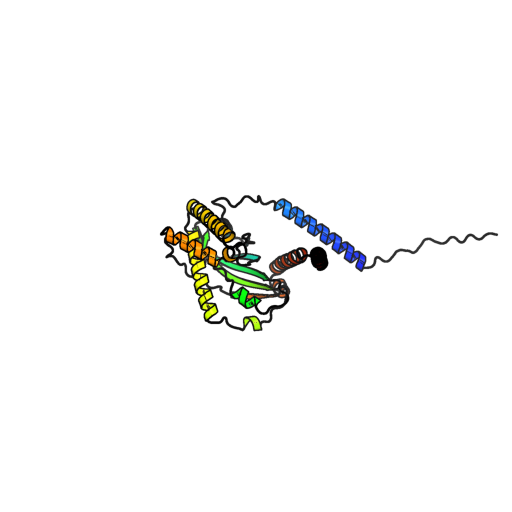91 LEU A N 1
ATOM 1517 C CA . LEU A 1 191 ? -8.223 1.432 11.365 1.00 71.56 191 LEU A CA 1
ATOM 1518 C C . LEU A 1 191 ? -9.380 1.600 12.356 1.00 71.56 191 LEU A C 1
ATOM 1520 O O . LEU A 1 191 ? -10.532 1.435 11.965 1.00 71.56 191 LEU A O 1
ATOM 1524 N N . LYS A 1 192 ? -9.079 1.888 13.625 1.00 77.75 192 LYS A N 1
ATOM 1525 C CA . LYS A 1 192 ? -10.077 2.039 14.689 1.00 77.75 192 LYS A CA 1
ATOM 1526 C C . LYS A 1 192 ? -10.567 3.477 14.855 1.00 77.75 192 LYS A C 1
ATOM 1528 O O . LYS A 1 192 ? -11.545 3.687 15.565 1.00 77.75 192 LYS A O 1
ATOM 1533 N N . TRP A 1 193 ? -9.903 4.451 14.239 1.00 77.19 193 TRP A N 1
ATOM 1534 C CA . TRP A 1 193 ? -10.237 5.856 14.431 1.00 77.19 193 TRP A CA 1
ATOM 1535 C C . TRP A 1 193 ? -11.516 6.260 13.704 1.00 77.19 193 TRP A C 1
ATOM 1537 O O . TRP A 1 193 ? -11.737 5.945 12.534 1.00 77.19 193 TRP A O 1
ATOM 1547 N N . SER A 1 194 ? -12.323 7.053 14.396 1.00 80.88 194 SER A N 1
ATOM 1548 C CA . SER A 1 194 ? -13.339 7.903 13.789 1.00 80.88 194 SER A CA 1
ATOM 1549 C C . SER A 1 194 ? -12.702 8.969 12.887 1.00 80.88 194 SER A C 1
ATOM 1551 O O . SER A 1 194 ? -11.514 9.280 12.990 1.00 80.88 194 SER A O 1
ATOM 1553 N N . ALA A 1 195 ? -13.509 9.600 12.030 1.00 74.88 195 ALA A N 1
ATOM 1554 C CA . ALA A 1 195 ? -13.040 10.696 11.178 1.00 74.88 195 ALA A CA 1
ATOM 1555 C C . ALA A 1 195 ? -12.422 11.855 11.990 1.00 74.88 195 ALA A C 1
ATOM 1557 O O . ALA A 1 195 ? -11.407 12.416 11.590 1.00 74.88 195 ALA A O 1
ATOM 1558 N N . ALA A 1 196 ? -12.989 12.183 13.157 1.00 81.44 196 ALA A N 1
ATOM 1559 C CA . ALA A 1 196 ? -12.474 13.245 14.021 1.00 81.44 196 ALA A CA 1
ATOM 1560 C C . ALA A 1 196 ? -11.121 12.881 14.658 1.00 81.44 196 ALA A C 1
ATOM 1562 O O . ALA A 1 196 ? -10.212 13.712 14.704 1.00 81.44 196 ALA A O 1
ATOM 1563 N N . GLU A 1 197 ? -10.966 11.636 15.119 1.00 82.38 197 GLU A N 1
ATOM 1564 C CA . GLU A 1 197 ? -9.686 11.133 15.630 1.00 82.38 197 GLU A CA 1
ATOM 1565 C C . GLU A 1 197 ? -8.632 11.108 14.524 1.00 82.38 197 GLU A C 1
ATOM 1567 O O . GLU A 1 197 ? -7.507 11.555 14.738 1.00 82.38 197 GLU A O 1
ATOM 1572 N N . PHE A 1 198 ? -9.007 10.670 13.322 1.00 79.50 198 PHE A N 1
ATOM 1573 C CA . PHE A 1 198 ? -8.122 10.675 12.165 1.00 79.50 198 PHE A CA 1
ATOM 1574 C C . PHE A 1 198 ? -7.641 12.088 11.796 1.00 79.50 198 PHE A C 1
ATOM 1576 O O . PHE A 1 198 ? -6.445 12.274 11.568 1.00 79.50 198 PHE A O 1
ATOM 1583 N N . GLU A 1 199 ? -8.523 13.090 11.783 1.00 78.56 199 GLU A N 1
ATOM 1584 C CA . GLU A 1 199 ? -8.144 14.489 11.529 1.00 78.56 199 GLU A CA 1
ATOM 1585 C C . GLU A 1 199 ? -7.220 15.038 12.626 1.00 78.56 199 GLU A C 1
ATOM 1587 O O . GLU A 1 199 ? -6.165 15.607 12.333 1.00 78.56 199 GLU A O 1
ATOM 1592 N N . SER A 1 200 ? -7.554 14.797 13.901 1.00 82.88 200 SER A N 1
ATOM 1593 C CA . SER A 1 200 ? -6.702 15.179 15.037 1.00 82.88 200 SER A CA 1
ATOM 1594 C C . SER A 1 200 ? -5.303 14.567 14.926 1.00 82.88 200 SER A C 1
ATOM 1596 O O . SER A 1 200 ? -4.294 15.246 15.139 1.00 82.88 200 SER A O 1
ATOM 1598 N N . MET A 1 201 ? -5.231 13.289 14.555 1.00 81.06 201 MET A N 1
ATOM 1599 C CA . MET A 1 201 ? -3.971 12.572 14.406 1.00 81.06 201 MET A CA 1
ATOM 1600 C C . MET A 1 201 ? -3.189 13.001 13.168 1.00 81.06 201 MET A C 1
ATOM 1602 O O . MET A 1 201 ? -1.963 13.095 13.221 1.00 81.06 201 MET A O 1
ATOM 1606 N N . SER A 1 202 ? -3.877 13.315 12.073 1.00 77.56 202 SER A N 1
ATOM 1607 C CA . SER A 1 202 ? -3.262 13.865 10.863 1.00 77.56 202 SER A CA 1
ATOM 1608 C C . SER A 1 202 ? -2.641 15.235 11.136 1.00 77.56 202 SER A C 1
ATOM 1610 O O . SER A 1 202 ? -1.506 15.484 10.723 1.00 77.56 202 SER A O 1
ATOM 1612 N N . ALA A 1 203 ? -3.321 16.089 11.908 1.00 80.81 203 ALA A N 1
ATOM 1613 C CA . ALA A 1 203 ? -2.780 17.367 12.359 1.00 80.81 203 ALA A CA 1
ATOM 1614 C C . ALA A 1 203 ? -1.552 17.183 13.270 1.00 80.81 203 ALA A C 1
ATOM 1616 O O . ALA A 1 203 ? -0.526 17.827 13.053 1.00 80.81 203 ALA A O 1
ATOM 1617 N N . ALA A 1 204 ? -1.611 16.264 14.240 1.00 81.81 204 ALA A N 1
ATOM 1618 C CA . ALA A 1 204 ? -0.473 15.958 15.114 1.00 81.81 204 ALA A CA 1
ATOM 1619 C C . ALA A 1 204 ? 0.741 15.434 14.324 1.00 81.81 204 ALA A C 1
ATOM 1621 O O . ALA A 1 204 ? 1.872 15.873 14.545 1.00 81.81 204 ALA A O 1
ATOM 1622 N N . ALA A 1 205 ? 0.512 14.555 13.345 1.00 80.69 205 ALA A N 1
ATOM 1623 C CA . ALA A 1 205 ? 1.559 14.058 12.459 1.00 80.69 205 ALA A CA 1
ATOM 1624 C C . ALA A 1 205 ? 2.178 15.182 11.611 1.00 80.69 205 ALA A C 1
ATOM 1626 O O . ALA A 1 205 ? 3.401 15.231 11.462 1.00 80.69 205 ALA A O 1
ATOM 1627 N N . ALA A 1 206 ? 1.364 16.103 11.085 1.00 80.19 206 ALA A N 1
ATOM 1628 C CA . ALA A 1 206 ? 1.849 17.259 10.333 1.00 80.19 206 ALA A CA 1
ATOM 1629 C C . ALA A 1 206 ? 2.732 18.175 11.198 1.00 80.19 206 ALA A C 1
ATOM 1631 O O . ALA A 1 206 ? 3.818 18.567 10.760 1.00 80.19 206 ALA A O 1
ATOM 1632 N N . THR A 1 207 ? 2.317 18.447 12.439 1.00 87.06 207 THR A N 1
ATOM 1633 C CA . THR A 1 207 ? 3.112 19.201 13.421 1.00 87.06 207 THR A CA 1
ATOM 1634 C C . THR A 1 207 ? 4.448 18.516 13.693 1.00 87.06 207 THR A C 1
ATOM 1636 O O . THR A 1 207 ? 5.495 19.146 13.552 1.00 87.06 207 THR A O 1
ATOM 1639 N N . TRP A 1 208 ? 4.441 17.208 13.971 1.00 89.06 208 TRP A N 1
ATOM 1640 C CA . TRP A 1 208 ? 5.667 16.442 14.207 1.00 89.06 208 TRP A CA 1
ATOM 1641 C C . TRP A 1 208 ? 6.635 16.487 13.014 1.00 89.06 208 TRP A C 1
ATOM 1643 O O . TRP A 1 208 ? 7.843 16.675 13.195 1.00 89.06 208 TRP A O 1
ATOM 1653 N N . VAL A 1 209 ? 6.126 16.346 11.780 1.00 84.00 209 VAL A N 1
ATOM 1654 C CA . VAL A 1 209 ? 6.951 16.467 10.565 1.00 84.00 209 VAL A CA 1
ATOM 1655 C C . VAL A 1 209 ? 7.569 17.861 10.496 1.00 84.00 209 VAL A C 1
ATOM 1657 O O . VAL A 1 209 ? 8.775 17.981 10.271 1.00 84.00 209 VAL A O 1
ATOM 1660 N N . HIS A 1 210 ? 6.771 18.906 10.718 1.00 87.25 210 HIS A N 1
ATOM 1661 C CA . HIS A 1 210 ? 7.240 20.287 10.671 1.00 87.25 210 HIS A CA 1
ATOM 1662 C C . HIS A 1 210 ? 8.343 20.558 11.707 1.00 87.25 210 HIS A C 1
ATOM 1664 O O . HIS A 1 210 ? 9.388 21.118 11.369 1.00 87.25 210 HIS A O 1
ATOM 1670 N N . GLU A 1 211 ? 8.163 20.102 12.946 1.00 90.38 211 GLU A N 1
ATOM 1671 C CA . GLU A 1 211 ? 9.152 20.236 14.021 1.00 90.38 211 GLU A CA 1
ATOM 1672 C C . GLU A 1 211 ? 10.439 19.455 13.732 1.00 90.38 211 GLU A C 1
ATOM 1674 O O . GLU A 1 211 ? 11.544 19.971 13.930 1.00 90.38 211 GLU A O 1
ATOM 1679 N N . THR A 1 212 ? 10.321 18.239 13.198 1.00 87.69 212 THR A N 1
ATOM 1680 C CA . THR A 1 212 ? 11.475 17.408 12.820 1.00 87.69 212 THR A CA 1
ATOM 1681 C C . THR A 1 212 ? 12.282 18.057 11.692 1.00 87.69 212 THR A C 1
ATOM 1683 O O . THR A 1 212 ? 13.511 18.110 11.746 1.00 87.69 212 THR A O 1
ATOM 1686 N N . VAL A 1 213 ? 11.608 18.606 10.676 1.00 89.00 213 VAL A N 1
ATOM 1687 C CA . VAL A 1 213 ? 12.265 19.334 9.577 1.00 89.00 213 VAL A CA 1
ATOM 1688 C C . VAL A 1 213 ? 12.924 20.615 10.086 1.00 89.00 213 VAL A C 1
ATOM 1690 O O . VAL A 1 213 ? 14.043 20.929 9.687 1.00 89.00 213 VAL A O 1
ATOM 1693 N N . LYS A 1 214 ? 12.267 21.346 10.991 1.00 92.69 214 LYS A N 1
ATOM 1694 C CA . LYS A 1 214 ? 12.808 22.582 11.571 1.00 92.69 214 LYS A CA 1
ATOM 1695 C C . LYS A 1 214 ? 14.060 22.324 12.412 1.00 92.69 214 LYS A C 1
ATOM 1697 O O . LYS A 1 214 ? 15.017 23.088 12.327 1.00 92.69 214 LYS A O 1
ATOM 1702 N N . THR A 1 215 ? 14.056 21.261 13.214 1.00 93.94 215 THR A N 1
ATOM 1703 C CA . THR A 1 215 ? 15.186 20.895 14.084 1.00 93.94 215 THR A CA 1
ATOM 1704 C C . THR A 1 215 ? 16.351 20.294 13.304 1.00 93.94 215 THR A C 1
ATOM 1706 O O . THR A 1 215 ? 17.506 20.547 13.646 1.00 93.94 215 THR A O 1
ATOM 1709 N N . ASN A 1 216 ? 16.080 19.539 12.236 1.00 91.25 216 ASN A N 1
ATOM 1710 C CA . ASN A 1 216 ? 17.120 18.930 11.416 1.00 91.25 216 ASN A CA 1
ATOM 1711 C C . ASN A 1 216 ? 16.752 18.923 9.918 1.00 91.25 216 ASN A C 1
ATOM 1713 O O . ASN A 1 216 ? 16.383 17.881 9.369 1.00 91.25 216 ASN A O 1
ATOM 1717 N N . PRO A 1 217 ? 16.921 20.054 9.207 1.00 87.00 217 PRO A N 1
ATOM 1718 C CA . PRO A 1 217 ? 16.452 20.206 7.825 1.00 87.00 217 PRO A CA 1
ATOM 1719 C C . PRO A 1 217 ? 17.184 19.315 6.815 1.00 87.00 217 PRO A C 1
ATOM 1721 O O . PRO A 1 217 ? 16.699 19.104 5.707 1.00 87.00 217 PRO A O 1
ATOM 1724 N N . LYS A 1 218 ? 18.359 18.782 7.174 1.00 86.69 218 LYS A N 1
ATOM 1725 C CA . LYS A 1 218 ? 19.107 17.834 6.333 1.00 86.69 218 LYS A CA 1
ATOM 1726 C C . LYS A 1 218 ? 18.709 16.380 6.592 1.00 86.69 218 LYS A C 1
ATOM 1728 O O . LYS A 1 218 ? 19.031 15.513 5.779 1.00 86.69 218 LYS A O 1
ATOM 1733 N N . SER A 1 219 ? 18.040 16.097 7.710 1.00 86.94 219 SER A N 1
ATOM 1734 C CA . SER A 1 219 ? 17.615 14.746 8.053 1.00 86.94 219 SER A CA 1
ATOM 1735 C C . SER A 1 219 ? 16.388 14.337 7.250 1.00 86.94 219 SER A C 1
ATOM 1737 O O . SER A 1 219 ? 15.395 15.054 7.157 1.00 86.94 219 SER A O 1
ATOM 1739 N N . LYS A 1 220 ? 16.442 13.119 6.711 1.00 83.50 220 LYS A N 1
ATOM 1740 C CA . LYS A 1 220 ? 15.310 12.447 6.060 1.00 83.50 220 LYS A CA 1
ATOM 1741 C C . LYS A 1 220 ? 14.548 11.532 7.022 1.00 83.50 220 LYS A C 1
ATOM 1743 O O . LYS A 1 220 ? 13.804 10.661 6.587 1.00 83.50 220 LYS A O 1
ATOM 1748 N N . GLU A 1 221 ? 14.749 11.671 8.331 1.00 80.62 221 GLU A N 1
ATOM 1749 C CA . GLU A 1 221 ? 14.095 10.817 9.330 1.00 80.62 221 GLU A CA 1
ATOM 1750 C C . GLU A 1 221 ? 12.576 10.934 9.315 1.00 80.62 221 GLU A C 1
ATOM 1752 O O . GLU A 1 221 ? 11.904 9.915 9.440 1.00 80.62 221 GLU A O 1
ATOM 1757 N N . HIS A 1 222 ? 12.041 12.132 9.076 1.00 76.69 222 HIS A N 1
ATOM 1758 C CA . HIS A 1 222 ? 10.601 12.352 8.930 1.00 76.69 222 HIS A CA 1
ATOM 1759 C C . HIS A 1 222 ? 9.995 11.572 7.749 1.00 76.69 222 HIS A C 1
ATOM 1761 O O . HIS A 1 222 ? 8.817 11.230 7.775 1.00 76.69 222 HIS A O 1
ATOM 1767 N N . LEU A 1 223 ? 10.799 11.215 6.740 1.00 76.06 223 LEU A N 1
ATOM 1768 C CA . LEU A 1 223 ? 10.354 10.412 5.597 1.00 76.06 223 LEU A CA 1
ATOM 1769 C C . LEU A 1 223 ? 10.313 8.912 5.921 1.00 76.06 223 LEU A C 1
ATOM 1771 O O . LEU A 1 223 ? 9.556 8.162 5.301 1.00 76.06 223 LEU A O 1
ATOM 1775 N N . LYS A 1 224 ? 11.066 8.447 6.927 1.00 81.06 224 LYS A N 1
ATOM 1776 C CA . LYS A 1 224 ? 11.116 7.023 7.284 1.00 81.06 224 LYS A CA 1
ATOM 1777 C C . LYS A 1 224 ? 9.812 6.595 7.954 1.00 81.06 224 LYS A C 1
ATOM 1779 O O . LYS A 1 224 ? 9.451 7.098 9.015 1.00 81.06 224 LYS A O 1
ATOM 1784 N N . ALA A 1 225 ? 9.133 5.613 7.361 1.00 77.94 225 ALA A N 1
ATOM 1785 C CA . ALA A 1 225 ? 7.850 5.109 7.858 1.00 77.94 225 ALA A CA 1
ATOM 1786 C C . ALA A 1 225 ? 7.920 4.599 9.307 1.00 77.94 225 ALA A C 1
ATOM 1788 O O . ALA A 1 225 ? 6.997 4.821 10.080 1.00 77.94 225 ALA A O 1
ATOM 1789 N N . VAL A 1 226 ? 9.034 3.971 9.690 1.00 83.25 226 VAL A N 1
ATOM 1790 C CA . VAL A 1 226 ? 9.251 3.460 11.055 1.00 83.25 226 VAL A CA 1
ATOM 1791 C C . VAL A 1 226 ? 9.250 4.580 12.083 1.00 83.25 226 VAL A C 1
ATOM 1793 O O . VAL A 1 226 ? 8.599 4.457 13.108 1.00 83.25 226 VAL A O 1
ATOM 1796 N N . ASN A 1 227 ? 9.939 5.683 11.791 1.00 85.69 227 ASN A N 1
ATOM 1797 C CA . ASN A 1 227 ? 10.044 6.808 12.714 1.00 85.69 227 ASN A CA 1
ATOM 1798 C C . ASN A 1 227 ? 8.686 7.491 12.891 1.00 85.69 227 ASN A C 1
ATOM 1800 O O . ASN A 1 227 ? 8.320 7.860 14.000 1.00 85.69 227 ASN A O 1
ATOM 1804 N N . ARG A 1 228 ? 7.915 7.601 11.803 1.00 82.44 228 ARG A N 1
ATOM 1805 C CA . ARG A 1 228 ? 6.531 8.087 11.845 1.00 82.44 228 ARG A CA 1
ATOM 1806 C C . ARG A 1 228 ? 5.621 7.163 12.651 1.00 82.44 228 ARG A C 1
ATOM 1808 O O . ARG A 1 228 ? 4.827 7.650 13.444 1.00 82.44 228 ARG A O 1
ATOM 1815 N N . ALA A 1 229 ? 5.759 5.849 12.484 1.00 85.12 229 ALA A N 1
ATOM 1816 C CA . ALA A 1 229 ? 5.023 4.876 13.284 1.00 85.12 229 ALA A CA 1
ATOM 1817 C C . ALA A 1 229 ? 5.406 4.947 14.768 1.00 85.12 229 ALA A C 1
ATOM 1819 O O . ALA A 1 229 ? 4.521 4.915 15.613 1.00 85.12 229 ALA A O 1
ATOM 1820 N N . ASP A 1 230 ? 6.690 5.108 15.095 1.00 88.38 230 ASP A N 1
ATOM 1821 C CA . ASP A 1 230 ? 7.148 5.293 16.476 1.00 88.38 230 ASP A CA 1
ATOM 1822 C C . ASP A 1 230 ? 6.592 6.593 17.082 1.00 88.38 230 ASP A C 1
ATOM 1824 O O . ASP A 1 230 ? 6.094 6.576 18.206 1.00 88.38 230 ASP A O 1
ATOM 1828 N N . ALA A 1 231 ? 6.616 7.702 16.334 1.00 87.12 231 ALA A N 1
ATOM 1829 C CA . ALA A 1 231 ? 6.030 8.970 16.767 1.00 87.12 231 ALA A CA 1
ATOM 1830 C C . ALA A 1 231 ? 4.519 8.844 17.006 1.00 87.12 231 ALA A C 1
ATOM 1832 O O . ALA A 1 231 ? 4.021 9.295 18.035 1.00 87.12 231 ALA A O 1
ATOM 1833 N N . LEU A 1 232 ? 3.808 8.164 16.102 1.00 84.94 232 LEU A N 1
ATOM 1834 C CA . LEU A 1 232 ? 2.381 7.903 16.244 1.00 84.94 232 LEU A CA 1
ATOM 1835 C C . LEU A 1 232 ? 2.072 7.034 17.469 1.00 84.94 232 LEU A C 1
ATOM 1837 O O . LEU A 1 232 ? 1.210 7.371 18.271 1.00 84.94 232 LEU A O 1
ATOM 1841 N N . LEU A 1 233 ? 2.774 5.912 17.630 1.00 88.00 233 LEU A N 1
ATOM 1842 C CA . LEU A 1 233 ? 2.573 5.009 18.764 1.00 88.00 233 LEU A CA 1
ATOM 1843 C C . LEU A 1 233 ? 2.909 5.678 20.098 1.00 88.00 233 LEU A C 1
ATOM 1845 O O . LEU A 1 233 ? 2.300 5.345 21.115 1.00 88.00 233 LEU A O 1
ATOM 1849 N N . LYS A 1 234 ? 3.872 6.604 20.102 1.00 89.06 234 LYS A N 1
ATOM 1850 C CA . LYS A 1 234 ? 4.171 7.436 21.265 1.00 89.06 234 LYS A CA 1
ATOM 1851 C C . LYS A 1 234 ? 2.998 8.363 21.586 1.00 89.06 234 LYS A C 1
ATOM 1853 O O . LYS A 1 234 ? 2.521 8.322 22.710 1.00 89.06 234 LYS A O 1
ATOM 1858 N N . ASP A 1 235 ? 2.497 9.111 20.605 1.00 85.75 235 ASP A N 1
ATOM 1859 C CA . ASP A 1 235 ? 1.357 10.018 20.797 1.00 85.75 235 ASP A CA 1
ATOM 1860 C C . ASP A 1 235 ? 0.105 9.267 21.286 1.00 85.75 235 ASP A C 1
ATOM 1862 O O . ASP A 1 235 ? -0.546 9.684 22.239 1.00 85.75 235 ASP A O 1
ATOM 1866 N N . LEU A 1 236 ? -0.172 8.084 20.725 1.00 84.75 236 LEU A N 1
ATOM 1867 C CA . LEU A 1 2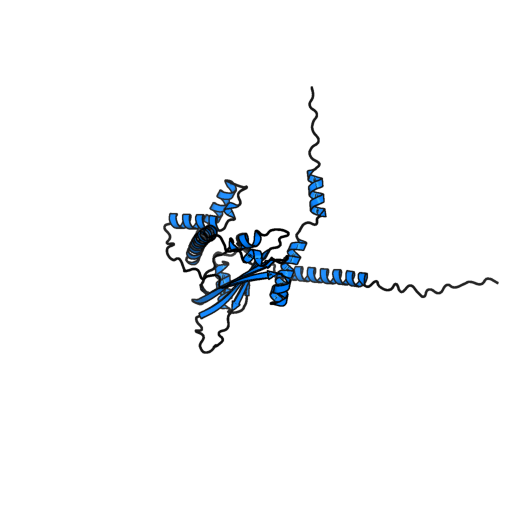36 ? -1.257 7.208 21.181 1.00 84.75 236 LEU A CA 1
ATOM 1868 C C . LEU A 1 236 ? -1.099 6.772 22.640 1.00 84.75 236 LEU A C 1
ATOM 1870 O O . LEU A 1 236 ? -2.073 6.765 23.392 1.00 84.75 236 LEU A O 1
ATOM 1874 N N . ARG A 1 237 ? 0.125 6.420 23.047 1.00 87.25 237 ARG A N 1
ATOM 1875 C CA . ARG A 1 237 ? 0.427 6.057 24.434 1.00 87.25 237 ARG A CA 1
ATOM 1876 C C . ARG A 1 237 ? 0.246 7.246 25.369 1.00 87.25 237 ARG A C 1
ATOM 1878 O O . ARG A 1 237 ? -0.330 7.077 26.440 1.00 87.25 237 ARG A O 1
ATOM 1885 N N . ASP A 1 238 ? 0.703 8.423 24.956 1.00 86.00 238 ASP A N 1
ATOM 1886 C CA . ASP A 1 238 ? 0.568 9.662 25.724 1.00 86.00 238 ASP A CA 1
ATOM 1887 C C . ASP A 1 238 ? -0.921 10.039 25.896 1.00 86.00 238 ASP A C 1
ATOM 1889 O O . ASP A 1 238 ? -1.315 10.546 26.946 1.00 86.00 238 ASP A O 1
ATOM 1893 N N . ARG A 1 239 ? -1.773 9.685 24.921 1.00 82.56 239 ARG A N 1
ATOM 1894 C CA . ARG A 1 239 ? -3.244 9.799 24.982 1.00 82.56 239 ARG A CA 1
ATOM 1895 C C . ARG A 1 239 ? -3.956 8.629 25.679 1.00 82.56 239 ARG A C 1
ATOM 1897 O O . ARG A 1 239 ? -5.180 8.646 25.757 1.00 82.56 239 ARG A O 1
ATOM 1904 N N . GLN A 1 240 ? -3.225 7.626 26.173 1.00 82.25 240 GLN A N 1
ATOM 1905 C CA . GLN A 1 240 ? -3.762 6.400 26.790 1.00 82.25 240 GLN A CA 1
ATOM 1906 C C . GLN A 1 240 ? -4.732 5.605 25.895 1.00 82.25 240 GLN A C 1
ATOM 1908 O O . GLN A 1 240 ? -5.637 4.931 26.384 1.00 82.25 240 GLN A O 1
ATOM 1913 N N . LEU A 1 241 ? -4.542 5.661 24.576 1.00 75.94 241 LEU A N 1
ATOM 1914 C CA . LEU A 1 241 ? -5.341 4.886 23.630 1.00 75.94 241 LEU A CA 1
ATOM 1915 C C . LEU A 1 241 ? -4.817 3.448 23.538 1.00 75.94 241 LEU A C 1
ATOM 1917 O O . LEU A 1 241 ? -3.608 3.209 23.459 1.00 75.94 241 LEU A O 1
ATOM 1921 N N . A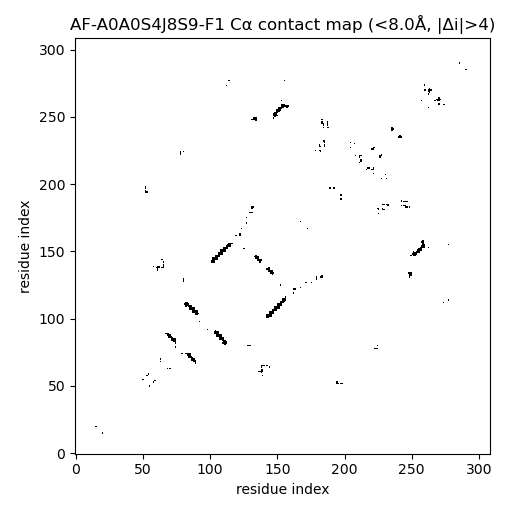SP A 1 242 ? -5.738 2.483 23.547 1.00 73.00 242 ASP A N 1
ATOM 1922 C CA . ASP A 1 242 ? -5.390 1.065 23.517 1.00 73.00 242 ASP A CA 1
ATOM 1923 C C . ASP A 1 242 ? -4.778 0.658 22.165 1.00 73.00 242 ASP A C 1
ATOM 1925 O O . ASP A 1 242 ? -5.318 0.925 21.090 1.00 73.00 242 ASP A O 1
ATOM 1929 N N . THR A 1 243 ? -3.632 -0.020 22.232 1.00 66.88 243 THR A N 1
ATOM 1930 C CA . THR A 1 243 ? -2.875 -0.537 21.078 1.00 66.88 243 THR A CA 1
ATOM 1931 C C . THR A 1 243 ? -2.715 -2.062 21.124 1.00 66.88 243 THR A C 1
ATOM 1933 O O . THR A 1 243 ? -1.922 -2.618 20.361 1.00 66.88 243 THR A O 1
ATOM 1936 N N . SER A 1 244 ? -3.432 -2.739 22.031 1.00 66.12 244 SER A N 1
ATOM 1937 C CA . SER A 1 244 ? -3.229 -4.154 22.364 1.00 66.12 244 SER A CA 1
ATOM 1938 C C . SER A 1 244 ? -3.702 -5.146 21.292 1.00 66.12 244 SER A C 1
ATOM 1940 O O . SER A 1 244 ? -3.168 -6.254 21.226 1.00 66.12 244 SER A O 1
ATOM 1942 N N . ASP A 1 245 ? -4.601 -4.746 20.386 1.00 60.69 245 ASP A N 1
ATOM 1943 C CA . ASP A 1 245 ? -5.027 -5.584 19.257 1.00 60.69 245 ASP A CA 1
ATOM 1944 C C . ASP A 1 245 ? -3.980 -5.603 18.138 1.00 60.69 245 ASP A C 1
ATOM 1946 O O . ASP A 1 245 ? -4.047 -4.879 17.138 1.00 60.69 245 ASP A O 1
ATOM 1950 N N . VAL A 1 246 ? -2.994 -6.477 18.298 1.00 55.78 246 VAL A N 1
ATOM 1951 C CA . VAL A 1 246 ? -2.088 -6.840 17.214 1.00 55.78 246 VAL A CA 1
ATOM 1952 C C . VAL A 1 246 ? -2.756 -7.941 16.401 1.00 55.78 246 VAL A C 1
ATOM 1954 O O . VAL A 1 246 ? -2.728 -9.112 16.772 1.00 55.78 246 VAL A O 1
ATOM 1957 N N . THR A 1 247 ? -3.350 -7.576 15.265 1.00 57.25 247 THR A N 1
ATOM 1958 C CA . THR A 1 247 ? -3.718 -8.571 14.251 1.00 57.25 247 THR A CA 1
ATOM 1959 C C . THR A 1 247 ? -2.464 -9.325 13.818 1.00 57.25 247 THR A C 1
ATOM 1961 O O . THR A 1 247 ? -1.416 -8.730 13.542 1.00 57.25 247 THR A O 1
ATOM 1964 N N . THR A 1 248 ? -2.551 -10.653 13.775 1.00 56.84 248 THR A N 1
ATOM 1965 C CA . THR A 1 248 ? -1.453 -11.493 13.304 1.00 56.84 248 THR A CA 1
ATOM 1966 C C . THR A 1 248 ? -1.108 -11.115 11.855 1.00 56.84 248 THR A C 1
ATOM 1968 O O . THR A 1 248 ? -2.004 -11.022 11.011 1.00 56.84 248 THR A O 1
ATOM 1971 N N . PRO A 1 249 ? 0.175 -10.846 11.533 1.00 57.25 249 PRO A N 1
ATOM 1972 C CA . PRO A 1 249 ? 0.579 -10.618 10.152 1.00 57.25 249 PRO A CA 1
ATOM 1973 C C . PRO A 1 249 ? 0.206 -11.826 9.300 1.00 57.25 249 PRO A C 1
ATOM 1975 O O . PRO A 1 249 ? 0.558 -12.949 9.661 1.00 57.25 249 PRO A O 1
ATOM 1978 N N . ASN A 1 250 ? -0.406 -11.600 8.134 1.00 59.72 250 ASN A N 1
ATOM 1979 C CA . ASN A 1 250 ? -0.337 -12.622 7.099 1.00 59.72 250 ASN A CA 1
ATOM 1980 C C . ASN A 1 250 ? 1.064 -12.578 6.486 1.00 59.72 250 ASN A C 1
ATOM 1982 O O . ASN A 1 250 ? 1.528 -11.496 6.104 1.00 59.72 250 ASN A O 1
ATOM 1986 N N . PRO A 1 251 ? 1.756 -13.720 6.379 1.00 65.31 251 PRO A N 1
ATOM 1987 C CA . PRO A 1 251 ? 3.039 -13.762 5.708 1.00 65.31 251 PRO A CA 1
ATOM 1988 C C . PRO A 1 251 ? 2.860 -13.392 4.232 1.00 65.31 251 PRO A C 1
ATOM 1990 O O . PRO A 1 251 ? 1.862 -13.738 3.597 1.00 65.31 251 PRO A O 1
ATOM 1993 N N . VAL A 1 252 ? 3.857 -12.704 3.670 1.00 66.00 252 VAL A N 1
ATOM 1994 C CA . VAL A 1 252 ? 4.019 -12.633 2.214 1.00 66.00 252 VAL A CA 1
ATOM 1995 C C . VAL A 1 252 ? 4.088 -14.072 1.713 1.00 66.00 252 VAL A C 1
ATOM 1997 O O . VAL A 1 252 ? 4.983 -14.819 2.103 1.00 66.00 252 VAL A O 1
ATOM 2000 N N . VAL A 1 253 ? 3.111 -14.470 0.898 1.00 72.75 253 VAL A N 1
ATOM 2001 C CA . VAL A 1 253 ? 2.935 -15.873 0.493 1.00 72.75 253 VAL A CA 1
ATOM 2002 C C . VAL A 1 253 ? 3.989 -16.262 -0.540 1.00 72.75 253 VAL A C 1
ATOM 2004 O O . VAL A 1 253 ? 4.400 -17.416 -0.611 1.00 72.75 253 VAL A O 1
ATOM 2007 N N . SER A 1 254 ? 4.441 -15.290 -1.337 1.00 73.75 254 SER A N 1
ATOM 2008 C CA . SER A 1 254 ? 5.493 -15.488 -2.327 1.00 73.75 254 SER A CA 1
ATOM 2009 C C . SER A 1 254 ? 6.238 -14.189 -2.636 1.00 73.75 254 SER A C 1
ATOM 2011 O O . SER A 1 254 ? 5.653 -13.104 -2.681 1.00 73.75 254 SER A O 1
ATOM 2013 N N . GLU A 1 255 ? 7.532 -14.323 -2.909 1.00 79.31 255 GLU A N 1
ATOM 2014 C CA . GLU A 1 255 ? 8.393 -13.283 -3.469 1.00 79.31 255 GLU A CA 1
ATOM 2015 C C . GLU A 1 255 ? 8.788 -13.704 -4.892 1.00 79.31 255 GLU A C 1
ATOM 2017 O O . GLU A 1 255 ? 9.341 -14.784 -5.104 1.00 79.31 255 GLU A O 1
ATOM 2022 N N . CYS A 1 256 ? 8.478 -12.866 -5.876 1.00 76.62 256 CYS A N 1
ATOM 2023 C CA . CYS A 1 256 ? 8.773 -13.084 -7.284 1.00 76.62 256 CYS A CA 1
ATOM 2024 C C . CYS A 1 256 ? 9.759 -12.025 -7.782 1.00 76.62 256 CYS A C 1
ATOM 2026 O O . CYS A 1 256 ? 9.673 -10.847 -7.429 1.00 76.62 256 CYS A O 1
ATOM 2028 N N . HIS A 1 257 ? 10.673 -12.447 -8.650 1.00 74.50 257 HIS A N 1
ATOM 2029 C CA . HIS A 1 257 ? 11.680 -11.576 -9.245 1.00 74.50 257 HIS A CA 1
ATOM 2030 C C . HIS A 1 257 ? 11.695 -11.833 -10.738 1.00 74.50 257 HIS A C 1
ATOM 2032 O O . HIS A 1 257 ? 11.852 -12.978 -11.172 1.00 74.50 257 HIS A O 1
ATOM 2038 N N . MET A 1 258 ? 11.500 -10.781 -11.516 1.00 75.56 258 MET A N 1
ATOM 2039 C CA . MET A 1 258 ? 11.462 -10.879 -12.966 1.00 75.56 258 MET A CA 1
ATOM 2040 C C . MET A 1 258 ? 12.154 -9.656 -13.546 1.00 75.56 258 MET A C 1
ATOM 2042 O O . MET A 1 258 ? 11.963 -8.541 -13.072 1.00 75.56 258 MET A O 1
ATOM 2046 N N . ASP A 1 259 ? 12.968 -9.863 -14.571 1.00 77.50 259 ASP A N 1
ATOM 2047 C CA . ASP A 1 259 ? 13.335 -8.758 -15.446 1.00 77.50 259 ASP A CA 1
ATOM 2048 C C . ASP A 1 259 ? 12.116 -8.336 -16.283 1.00 77.50 259 ASP A C 1
ATOM 2050 O O . ASP A 1 259 ? 11.116 -9.063 -16.379 1.00 77.50 259 ASP A O 1
ATOM 2054 N N . ILE A 1 260 ? 12.188 -7.131 -16.847 1.00 69.00 260 ILE A N 1
ATOM 2055 C CA . ILE A 1 260 ? 11.073 -6.546 -17.595 1.00 69.00 260 ILE A CA 1
ATOM 2056 C C . ILE A 1 260 ? 10.645 -7.416 -18.787 1.00 69.00 260 ILE A C 1
ATOM 2058 O O . ILE A 1 260 ? 9.453 -7.517 -19.080 1.00 69.00 260 ILE A O 1
ATOM 2062 N N . ASP A 1 261 ? 11.586 -8.113 -19.421 1.00 70.25 261 ASP A N 1
ATOM 2063 C CA . ASP A 1 261 ? 11.305 -8.979 -20.564 1.00 70.25 261 ASP A CA 1
ATOM 2064 C C . ASP A 1 261 ? 10.519 -10.219 -20.125 1.00 70.25 261 ASP A C 1
ATOM 2066 O O . ASP A 1 261 ? 9.486 -10.549 -20.714 1.00 70.25 261 ASP A O 1
ATOM 2070 N N . LYS A 1 262 ? 10.936 -10.867 -19.030 1.00 72.62 262 LYS A N 1
ATOM 2071 C CA . LYS A 1 262 ? 10.234 -12.024 -18.459 1.00 72.62 262 LYS A CA 1
ATOM 2072 C C . LYS A 1 262 ? 8.820 -11.689 -18.008 1.00 72.62 262 LYS A C 1
ATOM 2074 O O . LYS A 1 262 ? 7.903 -12.448 -18.315 1.00 72.62 262 LYS A O 1
ATOM 2079 N N . ILE A 1 263 ? 8.612 -10.573 -17.301 1.00 67.69 263 ILE A N 1
ATOM 2080 C CA . ILE A 1 263 ? 7.251 -10.204 -16.877 1.00 67.69 263 ILE A CA 1
ATOM 2081 C C . ILE A 1 263 ? 6.377 -9.840 -18.078 1.00 67.69 263 ILE A C 1
ATOM 2083 O O . ILE A 1 263 ? 5.194 -10.164 -18.078 1.00 67.69 263 ILE A O 1
ATOM 2087 N N . THR A 1 264 ? 6.953 -9.253 -19.129 1.00 64.50 264 THR A N 1
ATOM 2088 C CA . THR A 1 264 ? 6.225 -8.962 -20.372 1.00 64.50 264 THR A CA 1
ATOM 2089 C C . THR A 1 264 ? 5.803 -10.234 -21.098 1.00 64.50 264 THR A C 1
ATOM 2091 O O . THR A 1 264 ? 4.692 -10.293 -21.617 1.00 64.50 264 THR A O 1
ATOM 2094 N N . GLN A 1 265 ? 6.626 -11.284 -21.079 1.00 68.75 265 GLN A N 1
ATOM 2095 C CA . GLN A 1 265 ? 6.245 -12.592 -21.622 1.00 68.75 265 GLN A CA 1
ATOM 2096 C C . GLN A 1 265 ? 5.150 -13.272 -20.789 1.00 68.75 265 GLN A C 1
ATOM 2098 O O . GLN A 1 265 ? 4.260 -13.910 -21.344 1.00 68.75 265 GLN A O 1
ATOM 2103 N N . TRP A 1 266 ? 5.207 -13.140 -19.461 1.00 64.19 266 TRP A N 1
ATOM 2104 C CA . TRP A 1 266 ? 4.287 -13.828 -18.550 1.00 64.19 266 TRP A CA 1
ATOM 2105 C C . TRP A 1 266 ? 2.933 -13.122 -18.415 1.00 64.19 266 TRP A C 1
ATOM 2107 O O . TRP A 1 266 ? 1.885 -13.760 -18.343 1.00 64.19 266 TRP A O 1
ATOM 2117 N N . CYS A 1 267 ? 2.949 -11.792 -18.385 1.00 62.47 267 CYS A N 1
ATOM 2118 C CA . CYS A 1 267 ? 1.771 -10.946 -18.296 1.00 62.47 267 CYS A CA 1
ATOM 2119 C C . CYS A 1 267 ? 1.991 -9.678 -19.136 1.00 62.47 267 CYS A C 1
ATOM 2121 O O . CYS A 1 267 ? 2.432 -8.655 -18.603 1.00 62.47 267 CYS A O 1
ATOM 2123 N N . PRO A 1 268 ? 1.661 -9.711 -20.442 1.00 66.00 268 PRO A N 1
ATOM 2124 C CA . PRO A 1 268 ? 1.912 -8.600 -21.358 1.00 66.00 268 PRO A CA 1
ATOM 2125 C C . PRO A 1 268 ? 1.339 -7.266 -20.882 1.00 66.00 268 PRO A C 1
ATOM 2127 O O . PRO A 1 268 ? 1.981 -6.241 -21.052 1.00 66.00 268 PRO A O 1
ATOM 2130 N N . THR A 1 269 ? 0.177 -7.259 -20.221 1.00 54.09 269 THR A N 1
ATOM 2131 C CA . THR A 1 269 ? -0.428 -6.039 -19.661 1.00 54.09 269 THR A CA 1
ATOM 2132 C C . THR A 1 269 ? 0.414 -5.431 -18.539 1.00 54.09 269 THR A C 1
ATOM 2134 O O . THR A 1 269 ? 0.617 -4.219 -18.512 1.00 54.09 269 THR A O 1
ATOM 2137 N N . VAL A 1 270 ? 0.940 -6.261 -17.632 1.00 59.41 270 VAL A N 1
ATOM 2138 C CA . VAL A 1 270 ? 1.841 -5.808 -16.563 1.00 59.41 270 VAL A CA 1
ATOM 2139 C C . VAL A 1 270 ? 3.180 -5.387 -17.164 1.00 59.41 270 VAL A C 1
ATOM 2141 O O . VAL A 1 270 ? 3.678 -4.319 -16.832 1.00 59.41 270 VAL A O 1
ATOM 2144 N N . GLY A 1 271 ? 3.720 -6.150 -18.113 1.00 58.97 271 GLY A N 1
ATOM 2145 C CA . GLY A 1 271 ? 4.919 -5.771 -18.860 1.00 58.97 271 GLY A CA 1
ATOM 2146 C C . GLY A 1 271 ? 4.792 -4.429 -19.575 1.00 58.97 271 GLY A C 1
ATOM 2147 O O . GLY A 1 271 ? 5.687 -3.599 -19.478 1.00 58.97 271 GLY A O 1
ATOM 2148 N N . LEU A 1 272 ? 3.654 -4.166 -20.218 1.00 60.12 272 LEU A N 1
ATOM 2149 C CA . LEU A 1 272 ? 3.385 -2.919 -20.933 1.00 60.12 272 LEU A CA 1
ATOM 2150 C C . LEU A 1 272 ? 3.214 -1.737 -19.967 1.00 60.12 272 LEU A C 1
ATOM 2152 O O . LEU A 1 272 ? 3.756 -0.664 -20.214 1.00 60.12 272 LEU A O 1
ATOM 2156 N N . PHE A 1 273 ? 2.553 -1.946 -18.823 1.00 60.38 273 PHE A N 1
ATOM 2157 C CA . PHE A 1 273 ? 2.477 -0.951 -17.748 1.00 60.38 273 PHE A CA 1
ATOM 2158 C C . PHE A 1 273 ? 3.869 -0.596 -17.202 1.00 60.38 273 PHE A C 1
ATOM 2160 O O . PHE A 1 273 ? 4.216 0.577 -17.082 1.00 60.38 273 PHE A O 1
ATOM 2167 N N . LEU A 1 274 ? 4.701 -1.603 -16.937 1.00 58.00 274 LEU A N 1
ATOM 2168 C CA . LEU A 1 274 ? 6.051 -1.416 -16.403 1.00 58.00 274 LEU A CA 1
ATOM 2169 C C . LEU A 1 274 ? 7.006 -0.828 -17.444 1.00 58.00 274 LEU A C 1
ATOM 2171 O O . LEU A 1 274 ? 7.834 0.013 -17.108 1.00 58.00 274 LEU A O 1
ATOM 2175 N N . SER A 1 275 ? 6.864 -1.223 -18.709 1.00 59.34 275 SER A N 1
ATOM 2176 C CA . SER A 1 275 ? 7.610 -0.659 -19.834 1.00 59.34 275 SER A CA 1
ATOM 2177 C C . SER A 1 275 ? 7.296 0.822 -19.998 1.00 59.34 275 SER A C 1
ATOM 2179 O O . SER A 1 275 ? 8.221 1.623 -20.102 1.00 59.34 275 SER A O 1
ATOM 2181 N N . ASN A 1 276 ? 6.020 1.208 -19.897 1.00 53.50 276 ASN A N 1
ATOM 2182 C CA . ASN A 1 276 ? 5.614 2.611 -19.919 1.00 53.50 276 ASN A CA 1
ATOM 2183 C C . ASN A 1 276 ? 6.199 3.397 -18.738 1.00 53.50 276 ASN A C 1
ATOM 2185 O O . ASN A 1 276 ? 6.718 4.488 -18.954 1.00 53.50 276 ASN A O 1
ATOM 2189 N N . ILE A 1 277 ? 6.198 2.841 -17.518 1.00 56.84 277 ILE A N 1
ATOM 2190 C CA . ILE A 1 277 ? 6.841 3.477 -16.353 1.00 56.84 277 ILE A CA 1
ATOM 2191 C C . ILE A 1 277 ? 8.338 3.687 -16.602 1.00 56.84 277 ILE A C 1
ATOM 2193 O O . ILE A 1 277 ? 8.840 4.793 -16.424 1.00 56.84 277 ILE A O 1
ATOM 2197 N N . VAL A 1 278 ? 9.054 2.659 -17.070 1.00 57.53 278 VAL A N 1
ATOM 2198 C CA . VAL A 1 278 ? 10.488 2.766 -17.389 1.00 57.53 278 VAL A CA 1
ATOM 2199 C C . VAL A 1 278 ? 10.738 3.793 -18.490 1.00 57.53 278 VAL A C 1
ATOM 2201 O O . VAL A 1 278 ? 11.686 4.570 -18.405 1.00 57.53 278 VAL A O 1
ATOM 2204 N N . HIS A 1 279 ? 9.886 3.836 -19.513 1.00 53.66 279 HIS A N 1
ATOM 2205 C CA . HIS A 1 279 ? 10.025 4.796 -20.599 1.00 53.66 279 HIS A CA 1
ATOM 2206 C C . HIS A 1 279 ? 9.796 6.235 -20.122 1.00 53.66 279 HIS A C 1
ATOM 2208 O O . HIS A 1 279 ? 10.563 7.114 -20.495 1.00 53.66 279 HIS A O 1
ATOM 2214 N N . ILE A 1 280 ? 8.810 6.465 -19.250 1.00 47.91 280 ILE A N 1
ATOM 2215 C CA . ILE A 1 280 ? 8.551 7.773 -18.631 1.00 47.91 280 ILE A CA 1
ATOM 2216 C C . ILE A 1 280 ? 9.729 8.198 -17.746 1.00 47.91 280 ILE A C 1
ATOM 2218 O O . ILE A 1 280 ? 10.223 9.310 -17.905 1.00 47.91 280 ILE A O 1
ATOM 2222 N N . MET A 1 281 ? 10.250 7.308 -16.896 1.00 49.72 281 MET A N 1
ATOM 2223 C CA . MET A 1 281 ? 11.428 7.614 -16.070 1.00 49.72 281 MET A CA 1
ATOM 2224 C C . MET A 1 281 ? 12.650 7.985 -16.925 1.00 49.72 281 MET A C 1
ATOM 2226 O O . MET A 1 281 ? 13.346 8.948 -16.620 1.00 49.72 281 MET A O 1
ATOM 2230 N N . ASN A 1 282 ? 12.873 7.283 -18.040 1.00 53.44 282 ASN A N 1
ATOM 2231 C CA . ASN A 1 282 ? 13.963 7.591 -18.971 1.00 53.44 282 ASN A CA 1
ATOM 2232 C C . ASN A 1 282 ? 13.767 8.915 -19.732 1.00 53.44 282 ASN A C 1
ATOM 2234 O O . ASN A 1 282 ? 14.738 9.467 -20.246 1.00 53.44 282 ASN A O 1
ATOM 2238 N N . LEU A 1 283 ? 12.533 9.415 -19.845 1.00 47.38 283 LEU A N 1
ATOM 2239 C CA . LEU A 1 283 ? 12.233 10.723 -20.437 1.00 47.38 283 LEU A CA 1
ATOM 2240 C C . LEU A 1 283 ? 12.419 11.874 -19.436 1.00 47.38 283 LEU A C 1
ATOM 2242 O O . LEU A 1 283 ? 12.649 13.004 -19.864 1.00 47.38 283 LEU A O 1
ATOM 2246 N N . GLU A 1 284 ? 12.322 11.601 -18.132 1.00 41.69 284 GLU A N 1
ATOM 2247 C CA . GLU A 1 284 ? 12.513 12.584 -17.055 1.00 41.69 284 GLU A CA 1
ATOM 2248 C C . GLU A 1 284 ? 13.977 12.737 -16.608 1.00 41.69 284 GLU A C 1
ATOM 2250 O O . GLU A 1 284 ? 14.318 13.727 -15.951 1.00 41.69 284 GLU A O 1
ATOM 2255 N N . GLU A 1 285 ? 14.870 11.808 -16.967 1.00 46.53 285 GLU A N 1
ATOM 2256 C CA . GLU A 1 285 ? 16.294 11.980 -16.688 1.00 46.53 285 GLU A CA 1
ATOM 2257 C C . GLU A 1 285 ? 16.884 13.122 -17.542 1.00 46.53 285 GLU A C 1
ATOM 2259 O O . GLU A 1 285 ? 16.771 13.107 -18.773 1.00 46.53 285 GLU A O 1
ATOM 2264 N N . PRO A 1 286 ? 17.546 14.123 -16.922 1.00 44.22 286 PRO A N 1
ATOM 2265 C CA . PRO A 1 286 ? 18.238 15.164 -17.664 1.00 44.22 286 PRO A CA 1
ATOM 2266 C C . PRO A 1 286 ? 19.275 14.503 -18.563 1.00 44.22 286 PRO A C 1
ATOM 2268 O O . PRO A 1 286 ? 20.077 13.682 -18.110 1.00 44.22 286 PRO A O 1
ATOM 2271 N N . THR A 1 287 ? 19.269 14.871 -19.841 1.00 47.44 287 THR A N 1
ATOM 2272 C CA . THR A 1 287 ? 20.226 14.315 -20.792 1.00 47.44 287 THR A CA 1
ATOM 2273 C C . THR A 1 287 ? 21.650 14.562 -20.288 1.00 47.44 287 THR A C 1
ATOM 2275 O O . THR A 1 287 ? 21.923 15.529 -19.574 1.00 47.44 287 THR A O 1
ATOM 2278 N N . VAL A 1 288 ? 22.607 13.718 -20.678 1.00 51.34 288 VAL A N 1
ATOM 2279 C CA . VAL A 1 288 ? 24.035 13.899 -20.335 1.00 51.34 288 VAL A CA 1
ATOM 2280 C C . VAL A 1 288 ? 24.524 15.332 -20.652 1.00 51.34 288 VAL A C 1
ATOM 2282 O O . VAL A 1 288 ? 25.392 15.871 -19.961 1.00 51.34 288 VAL A O 1
ATOM 2285 N N . ASN A 1 289 ? 23.891 16.003 -21.622 1.00 46.88 289 ASN A N 1
ATOM 2286 C CA . ASN A 1 289 ? 24.119 17.407 -21.964 1.00 46.88 289 ASN A CA 1
ATOM 2287 C C . ASN A 1 289 ? 23.615 18.409 -20.905 1.00 46.88 289 ASN A C 1
ATOM 2289 O O . ASN A 1 289 ? 24.285 19.412 -20.653 1.00 46.88 289 ASN A O 1
ATOM 2293 N N . ASP A 1 290 ? 22.497 18.148 -20.232 1.00 47.88 290 ASP A N 1
ATOM 2294 C CA . ASP A 1 290 ? 21.955 18.998 -19.159 1.00 47.88 290 ASP A CA 1
ATOM 2295 C C . ASP A 1 290 ? 22.837 18.962 -17.901 1.00 47.88 290 ASP A C 1
ATOM 2297 O O . ASP A 1 290 ? 23.068 19.985 -17.243 1.00 47.88 290 ASP A O 1
ATOM 2301 N N . VAL A 1 291 ? 23.412 17.793 -17.598 1.00 47.03 291 VAL A N 1
ATOM 2302 C CA . VAL A 1 291 ? 24.385 17.618 -16.507 1.00 47.03 291 VAL A CA 1
ATOM 2303 C C . VAL A 1 291 ? 25.695 18.347 -16.826 1.00 47.03 291 VAL A C 1
ATOM 2305 O O . VAL A 1 291 ? 26.209 19.089 -15.983 1.00 47.03 291 VAL A O 1
ATOM 2308 N N . ALA A 1 292 ? 26.202 18.225 -18.058 1.00 48.72 292 ALA A N 1
ATOM 2309 C CA . ALA A 1 292 ? 27.399 18.937 -18.513 1.00 48.72 292 ALA A CA 1
ATOM 2310 C C . ALA A 1 292 ? 27.225 20.470 -18.491 1.00 48.72 292 ALA A C 1
ATOM 2312 O O . ALA A 1 292 ? 28.146 21.208 -18.124 1.00 48.72 292 ALA A O 1
ATOM 2313 N N . THR A 1 293 ? 26.026 20.957 -18.818 1.00 49.22 293 THR A N 1
ATOM 2314 C CA . THR A 1 293 ? 25.698 22.390 -18.813 1.00 49.22 293 THR A CA 1
ATOM 2315 C C . THR A 1 293 ? 25.621 22.935 -17.384 1.00 49.22 293 THR A C 1
ATOM 2317 O O . THR A 1 293 ? 26.226 23.968 -17.089 1.00 49.22 293 THR A O 1
ATOM 2320 N N . ARG A 1 294 ? 25.009 22.190 -16.448 1.00 49.12 294 ARG A N 1
ATOM 2321 C CA . ARG A 1 294 ? 24.989 22.542 -15.014 1.00 49.12 294 ARG A CA 1
ATOM 2322 C C . ARG A 1 294 ? 26.383 22.600 -14.384 1.00 49.12 294 ARG A C 1
ATOM 2324 O O . ARG A 1 294 ? 26.640 23.499 -13.576 1.00 49.12 294 ARG A O 1
ATOM 2331 N N . ILE A 1 295 ? 27.284 21.688 -14.759 1.00 51.94 295 ILE A N 1
ATOM 2332 C CA . ILE A 1 295 ? 28.677 21.672 -14.277 1.00 51.94 295 ILE A CA 1
ATOM 2333 C C . ILE A 1 295 ? 29.447 22.900 -14.789 1.00 51.94 295 ILE A C 1
ATOM 2335 O O . ILE A 1 295 ? 30.123 23.561 -13.997 1.00 51.94 295 ILE A O 1
ATOM 2339 N N . LYS A 1 296 ? 29.276 23.291 -16.062 1.00 51.91 296 LYS A N 1
ATOM 2340 C CA . LYS A 1 296 ? 29.899 24.510 -16.617 1.00 51.91 296 LYS A CA 1
ATOM 2341 C C . LYS A 1 296 ? 29.446 25.789 -15.906 1.00 51.91 296 LYS A C 1
ATOM 2343 O O . LYS A 1 296 ? 30.285 26.623 -15.577 1.00 51.91 296 LYS A O 1
ATOM 2348 N N . THR A 1 297 ? 28.159 25.927 -15.576 1.00 49.34 297 THR A N 1
ATOM 2349 C CA . THR A 1 297 ? 27.656 27.106 -14.839 1.00 49.34 297 THR A CA 1
ATOM 2350 C C . THR A 1 297 ? 28.149 27.203 -13.392 1.00 49.34 297 THR A C 1
ATOM 2352 O O . THR A 1 297 ? 28.276 28.310 -12.871 1.00 49.34 297 THR A O 1
ATOM 2355 N N . LYS A 1 298 ? 28.465 26.082 -12.727 1.00 49.56 298 LYS A N 1
ATOM 2356 C CA . LYS A 1 298 ? 29.019 26.102 -11.359 1.00 49.56 298 LYS A CA 1
ATOM 2357 C C . LYS A 1 298 ? 30.531 26.359 -11.316 1.00 49.56 298 LYS A C 1
ATOM 2359 O O . LYS A 1 298 ? 31.017 26.853 -10.304 1.00 49.56 298 LYS A O 1
ATOM 2364 N N . GLY A 1 299 ? 31.259 26.097 -12.404 1.00 44.03 299 GLY A N 1
ATOM 2365 C CA . GLY A 1 299 ? 32.709 26.313 -12.495 1.00 44.03 299 GLY A CA 1
ATOM 2366 C C . GLY A 1 299 ? 33.164 27.771 -12.674 1.00 44.03 299 GLY A C 1
ATOM 2367 O O . GLY A 1 299 ? 34.356 28.040 -12.584 1.00 44.03 299 GLY A O 1
ATOM 2368 N N . MET A 1 300 ? 32.255 28.728 -12.903 1.00 44.47 300 MET A N 1
ATOM 2369 C CA . MET A 1 300 ? 32.607 30.124 -13.239 1.00 44.47 300 MET A CA 1
ATOM 2370 C C . MET A 1 300 ? 32.630 31.117 -12.060 1.00 44.47 300 MET A C 1
ATOM 2372 O O . MET A 1 300 ? 32.782 32.315 -12.283 1.00 44.47 300 MET A O 1
ATOM 2376 N N . LYS A 1 301 ? 32.530 30.664 -10.802 1.00 49.44 301 LYS A N 1
ATOM 2377 C CA . LYS A 1 301 ? 32.569 31.541 -9.611 1.00 49.44 301 LYS A CA 1
ATOM 2378 C C . LYS A 1 301 ? 33.716 31.210 -8.653 1.00 49.44 301 LYS A C 1
ATOM 2380 O O . LYS A 1 301 ? 33.478 30.968 -7.481 1.00 49.44 301 LYS A O 1
ATOM 2385 N N . CYS A 1 302 ? 34.955 31.204 -9.138 1.00 44.22 302 CYS A N 1
ATOM 2386 C CA . CYS A 1 302 ? 36.158 31.326 -8.299 1.00 44.22 302 CYS A CA 1
ATOM 2387 C C . CYS A 1 302 ? 37.295 31.970 -9.113 1.00 44.22 302 CYS A C 1
ATOM 2389 O O . CYS A 1 302 ? 38.194 31.284 -9.590 1.00 44.22 302 CYS A O 1
ATOM 2391 N N . LYS A 1 303 ? 37.267 33.295 -9.292 1.00 44.28 303 LYS A N 1
ATOM 2392 C CA . LYS A 1 303 ? 38.487 34.074 -9.554 1.00 44.28 303 LYS A CA 1
ATOM 2393 C C . LYS A 1 303 ? 38.624 35.104 -8.440 1.00 44.28 303 LYS A C 1
ATOM 2395 O O . LYS A 1 303 ? 37.699 35.868 -8.184 1.00 44.28 303 LYS A O 1
ATOM 2400 N N . GLY A 1 304 ? 39.736 34.982 -7.720 1.00 42.97 304 GLY A N 1
ATOM 2401 C CA . GLY A 1 304 ? 40.013 35.645 -6.455 1.00 42.97 304 GLY A CA 1
ATOM 2402 C C . GLY A 1 304 ? 40.223 37.150 -6.565 1.00 42.97 304 GLY A C 1
ATOM 2403 O O . GLY A 1 304 ? 40.602 37.674 -7.610 1.00 42.97 304 GLY A O 1
ATOM 2404 N N . ALA A 1 305 ? 40.002 37.819 -5.437 1.00 38.66 305 ALA A N 1
ATOM 2405 C CA . ALA A 1 305 ? 40.479 39.170 -5.201 1.00 38.66 305 ALA A CA 1
ATOM 2406 C C . ALA A 1 305 ? 41.983 39.130 -4.849 1.00 38.66 305 ALA A C 1
ATOM 2408 O O . ALA A 1 305 ? 42.404 38.231 -4.111 1.00 38.66 305 ALA A O 1
ATOM 2409 N N . PRO A 1 306 ? 42.801 40.067 -5.358 1.00 51.34 306 PRO A N 1
ATOM 2410 C CA . PRO A 1 306 ? 44.222 40.132 -5.043 1.00 51.34 306 PRO A CA 1
ATOM 2411 C C . PRO A 1 306 ? 44.431 40.666 -3.619 1.00 51.34 306 PRO A C 1
ATOM 2413 O O . PRO A 1 306 ? 43.787 41.627 -3.203 1.00 51.34 306 PRO A O 1
ATOM 2416 N N . ARG A 1 307 ? 45.345 40.040 -2.870 1.00 47.84 307 ARG A N 1
ATOM 2417 C CA . ARG A 1 307 ? 45.847 40.575 -1.598 1.00 47.84 307 ARG A CA 1
ATOM 2418 C C . ARG A 1 307 ? 46.802 41.730 -1.892 1.00 47.84 307 ARG A C 1
ATOM 2420 O O . ARG A 1 307 ? 47.824 41.518 -2.536 1.00 47.84 307 ARG A O 1
ATOM 2427 N N . SER A 1 308 ? 46.462 42.918 -1.408 1.00 51.84 308 SER A N 1
ATOM 2428 C CA . SER A 1 308 ? 47.379 44.050 -1.283 1.00 51.84 308 SER A CA 1
ATOM 2429 C C . SER A 1 308 ? 48.359 43.793 -0.136 1.00 51.84 308 SER A C 1
ATOM 2431 O O . SER A 1 308 ? 47.930 43.482 0.978 1.00 51.84 308 SER A O 1
ATOM 2433 N N . THR A 1 309 ? 49.649 43.889 -0.447 1.00 65.00 309 THR A N 1
ATOM 2434 C CA . THR A 1 309 ? 50.762 44.082 0.496 1.00 65.00 309 THR A CA 1
ATOM 2435 C C . THR A 1 309 ? 50.723 45.463 1.119 1.00 65.00 309 THR A C 1
ATOM 2437 O O . THR A 1 309 ? 50.390 46.405 0.363 1.00 65.00 309 THR A O 1
#

pLDDT: mean 70.83, std 13.71, range [37.41, 93.94]

Mean predicted aligned error: 14.63 Å

Solvent-accessible surface area (backbone atoms only — not comparable to full-atom val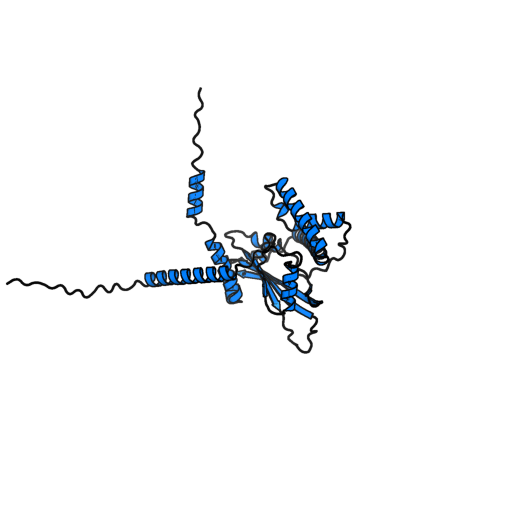ues): 18375 Å² total; per-residue (Å²): 141,82,85,81,82,83,80,79,95,80,85,82,82,72,76,78,52,69,66,57,57,52,50,50,50,52,52,51,53,49,52,53,50,50,49,52,50,51,52,50,50,58,73,56,59,58,76,83,63,72,68,51,81,73,53,42,75,64,49,52,48,21,53,49,57,59,71,61,60,72,50,72,45,67,70,86,54,94,65,52,77,67,53,64,32,38,38,41,40,64,56,76,62,96,49,69,92,75,50,56,87,59,58,45,44,30,41,33,39,42,32,26,75,48,87,66,92,85,66,86,59,54,61,56,51,55,69,69,43,71,79,76,64,70,32,59,48,64,24,83,82,69,40,44,28,41,49,44,37,32,41,34,46,34,23,79,52,81,75,64,68,70,66,67,70,56,73,79,53,70,66,58,50,51,57,49,48,55,52,40,55,48,44,44,38,38,50,46,50,59,75,72,48,51,52,68,53,46,50,54,49,51,51,52,51,51,50,52,43,53,52,48,39,71,77,36,73,86,56,65,57,75,63,38,63,65,52,48,24,51,54,48,49,46,53,36,52,77,68,70,52,84,65,82,73,66,77,74,77,51,70,73,75,43,82,44,78,37,33,49,68,56,38,27,73,76,36,51,69,59,22,50,53,51,48,50,52,54,52,51,54,63,68,70,52,73,51,77,65,55,54,53,50,54,53,57,68,66,68,74,80,79,80,82,82,82,85,82,130

Sequence (309 aa):
MTKTLEADPQHLADPQHPQRQAALQRIRNKAQLTTAVEELNTELKRSVQPPTAGDTSYHRLQCALAKGDHFCFQPSNANNQEEDGVVFLRKRSPFPNFADPTQRMWAVLLVQTKFWFHNDCVVKEWRNNMTHLPATVVDTAGVTHTLHYVRMLVTASPVKNSAFATPLKSKDLSHRADRIAKLQRANAAFLKWSAAEFESMSAAAATWVHETVKTNPKSKEHLKAVNRADALLKDLRDRQLDTSDVTTPNPVVSECHMDIDKITQWCPTVGLFLSNIVHIMNLEEPTVNDVATRIKTKGMKCKGAPRST

Foldseek 3Di:
DDDDDDDDPDDDPPPCDVVNVVVVVVVVVVVVVVVVVVVVVVVVPPVPPPQPLQRDPLQVVLVVVVVVDKDKDQPPDLLPLQFRIKTKAWDDDPCNVPDPPLETEIEIEGEHEDEDDDDLCPVVVVVLSDDFDDQWRQHPVRRIYGYAYEYEYEYQDDDDVVSVVDDDDPVSVVVSVVLNQLLQLLVVLVVPDDSVRNVVLVVVLVVVLVVVCVVPVPDPLNSHSSSSSVSSVVVCVVVVHDSPPRDDGDDNPYYHYDYLVRCCVVPVVVSVVSVVVVVVVVVPDDPPVNVVVVVVVVPPPDDDDDDDD

Secondary structure (DSSP, 8-state):
-----PPP---------HHHHHHHHHHHHHHHHHHHHHHHHHHT----PPPPTT--HHHHHHHHHHHTS-EEE----TTSSS--EEEEEEPPPS-GGGS-TTEEEEEEEEEEEE--SS-TTHHHHHHTTPPP--SEEE-TTS-EEEEEEEEEEEESSPPPTHHHHSPPPHHHHHHHHHHHHHHHHHHHHHHH--HHHHHHHHHHHHHHHHHHHHH-TT--GGG-HHHHHHHHHHHHHHTT------PPPPPP-EEEEEEHHHHHHH-HHHHHHHHHHHHHHHHHSPPHHHHHHHHHHHTTS--PPPPP-

Radius of gyration: 27.9 Å; Cα contacts (8 Å, |Δi|>4): 286; chains: 1; bounding box: 73×68×115 Å